Protein AF-A0A8H6E7D3-F1 (afdb_monomer_lite)

pLDDT: mean 87.59, std 17.35, range [34.84, 98.31]

Radius of gyration: 22.46 Å; chains: 1; bounding box: 90×53×37 Å

Secondary structure (DSSP, 8-state):
---------S--S-------------HHHHHHHHHHHHS-HHHHHHHHHHHTGGGT---BTTHIIIIIIIIIIHHHHHHHHHHHT-GGGHHHHHHHHHHHHHHHHHHSSGGGTTTSBGGG-HHHHHHHHHHHHHHHHHHHHH-TTTSGGGGSHHHHHHHHHHHH-HHIIIIIHHHHHHHHHHHHHHHH-

Foldseek 3Di:
DDDDDDDDPDDDDPPDPPVPPPDDFDPLLVLLLVLLLPFCLVLLLVLLLVQAVVLVFFDFLQVCVVPCVPVAVLVLLCVLCVVLVNNVLSQLVSVLVVLLSVCLVVPQVSVVRGGGRCSVVSVSSSSSSNVSSVCSSVSLSVVCPSNVVCSDNSNSNSSSVSSPPPCVSVPVSSVSSNVVNVVSVVVVD

Sequence (189 aa):
MQLVSTAAVLGLVMATLSSAFSYKASAECLSAKSTIEQFDTEQVTKLAMEKVCSQGCKPKWSDFRSGHREKYAIPIVNAESEKMGTPDLTPHYISLMDATYDMAEQKCGAKELGDKDLCQNTEEVKKIANCVRGNVWSLAVSKSSDILPIMLAAPCKKHEDYLKNPGLLEQTLPAYMEDYAKAAQLVQA

Organism: Petromyces alliaceus (NCBI:txid209559)

Structure (mmCIF, N/CA/C/O backbone):
data_AF-A0A8H6E7D3-F1
#
_entry.id   AF-A0A8H6E7D3-F1
#
loop_
_atom_site.group_PDB
_atom_site.id
_atom_site.type_symbol
_atom_site.label_atom_id
_atom_site.label_alt_id
_atom_site.label_comp_id
_atom_site.label_asym_id
_atom_site.label_entity_id
_atom_site.label_seq_id
_atom_site.pdbx_PDB_ins_code
_atom_site.Cartn_x
_atom_site.Cartn_y
_atom_site.Cartn_z
_atom_site.occupancy
_atom_site.B_iso_or_equiv
_atom_site.auth_seq_id
_atom_site.auth_comp_id
_atom_site.auth_asym_id
_atom_site.auth_atom_id
_atom_site.pdbx_PDB_model_num
ATOM 1 N N . MET A 1 1 ? 61.329 -40.457 21.057 1.00 34.84 1 MET A N 1
ATOM 2 C CA . MET A 1 1 ? 61.454 -39.952 19.670 1.00 34.84 1 MET A CA 1
ATOM 3 C C . MET A 1 1 ? 60.202 -40.415 18.934 1.00 34.84 1 MET A C 1
ATOM 5 O O . MET A 1 1 ? 59.993 -41.613 18.877 1.00 34.84 1 MET A O 1
ATOM 9 N N . GLN A 1 2 ? 59.188 -39.549 18.790 1.00 36.00 2 GLN A N 1
ATOM 10 C CA . GLN A 1 2 ? 58.939 -38.712 17.592 1.00 36.00 2 GLN A CA 1
ATOM 11 C C . GLN A 1 2 ? 58.607 -39.598 16.368 1.00 36.00 2 GLN A C 1
ATOM 13 O O . GLN A 1 2 ? 59.419 -40.440 16.030 1.00 36.00 2 GLN A O 1
ATOM 18 N N . LEU A 1 3 ? 57.468 -39.518 15.672 1.00 36.03 3 LEU A N 1
ATOM 19 C CA . LEU A 1 3 ? 56.497 -38.441 15.477 1.00 36.03 3 LEU A CA 1
ATOM 20 C C . LEU A 1 3 ? 55.080 -39.000 15.240 1.00 36.03 3 LEU A C 1
ATOM 22 O O . LEU A 1 3 ? 54.890 -39.957 14.496 1.00 36.03 3 LEU A O 1
ATOM 26 N N . VAL A 1 4 ? 54.085 -38.313 15.799 1.00 41.22 4 VAL A N 1
ATOM 27 C CA . VAL A 1 4 ? 52.724 -38.248 15.252 1.00 41.22 4 VAL A CA 1
ATOM 28 C C . VAL A 1 4 ? 52.793 -37.379 13.994 1.00 41.22 4 VAL A C 1
ATOM 30 O O . VAL A 1 4 ? 53.243 -36.242 14.119 1.00 41.22 4 VAL A O 1
ATOM 33 N N . SER A 1 5 ? 52.386 -37.877 12.817 1.00 43.72 5 SER A N 1
ATOM 34 C CA . SER A 1 5 ? 51.799 -37.093 11.701 1.00 43.72 5 SER A CA 1
ATOM 35 C C . SER A 1 5 ? 51.753 -37.883 10.388 1.00 43.72 5 SER A C 1
ATOM 37 O O . SER A 1 5 ? 52.771 -38.047 9.729 1.00 43.72 5 SER A O 1
ATOM 39 N N . THR A 1 6 ? 50.552 -38.275 9.967 1.00 45.38 6 THR A N 1
ATOM 40 C CA . THR A 1 6 ? 50.094 -38.244 8.563 1.00 45.38 6 THR A CA 1
ATOM 41 C C . THR A 1 6 ? 48.578 -37.997 8.624 1.00 45.38 6 THR A C 1
ATOM 43 O O . THR A 1 6 ? 47.800 -38.870 8.980 1.00 45.38 6 THR A O 1
ATOM 46 N N . ALA A 1 7 ? 48.173 -36.722 8.631 1.00 41.25 7 ALA A N 1
ATOM 47 C CA . ALA A 1 7 ? 47.474 -36.112 7.493 1.00 41.25 7 ALA A CA 1
ATOM 48 C C . ALA A 1 7 ? 46.158 -36.865 7.173 1.00 41.25 7 ALA A C 1
ATOM 50 O O . ALA A 1 7 ? 46.148 -37.773 6.358 1.00 41.25 7 ALA A O 1
ATOM 51 N N . ALA A 1 8 ? 45.022 -36.633 7.840 1.00 46.59 8 ALA A N 1
ATOM 52 C CA . ALA A 1 8 ? 44.287 -35.366 7.938 1.00 46.59 8 ALA A CA 1
ATOM 53 C C . ALA A 1 8 ? 44.184 -34.613 6.595 1.00 46.59 8 ALA A C 1
ATOM 55 O O . ALA A 1 8 ? 44.504 -33.433 6.524 1.00 46.59 8 ALA A O 1
ATOM 56 N N . VAL A 1 9 ? 43.750 -35.290 5.525 1.00 45.91 9 VAL A N 1
ATOM 57 C CA . VAL A 1 9 ? 43.320 -34.643 4.271 1.00 45.91 9 VAL A CA 1
ATOM 58 C C . VAL A 1 9 ? 42.099 -35.380 3.718 1.00 45.91 9 VAL A C 1
ATOM 60 O O . VAL A 1 9 ? 42.244 -36.309 2.938 1.00 45.91 9 VAL A O 1
ATOM 63 N N . LEU A 1 10 ? 40.903 -35.004 4.178 1.00 38.94 10 LEU A N 1
ATOM 64 C CA . LEU A 1 10 ? 39.611 -35.158 3.471 1.00 38.94 10 LEU A CA 1
ATOM 65 C C . LEU A 1 10 ? 38.481 -34.439 4.238 1.00 38.94 10 LEU A C 1
ATOM 67 O O . LEU A 1 10 ? 37.334 -34.869 4.272 1.00 38.94 10 LEU A O 1
ATOM 71 N N . GLY A 1 11 ? 38.823 -33.322 4.884 1.00 43.53 11 GLY A N 1
ATOM 72 C CA . GLY A 1 11 ? 37.866 -32.355 5.409 1.00 43.53 11 GLY A CA 1
ATOM 73 C C . GLY A 1 11 ? 37.995 -31.052 4.624 1.00 43.53 11 GLY A C 1
ATOM 74 O O . GLY A 1 11 ? 39.109 -30.664 4.290 1.00 43.53 11 GLY A O 1
ATOM 75 N N . LEU A 1 12 ? 36.862 -30.382 4.398 1.00 45.41 12 LEU A N 1
ATOM 76 C CA . LEU A 1 12 ? 36.692 -29.057 3.779 1.00 45.41 12 LEU A CA 1
ATOM 77 C C . LEU A 1 12 ? 36.701 -28.972 2.242 1.00 45.41 12 LEU A C 1
ATOM 79 O O . LEU A 1 12 ? 37.629 -28.412 1.679 1.00 45.41 12 LEU A O 1
ATOM 83 N N . VAL A 1 13 ? 35.588 -29.336 1.586 1.00 46.88 13 VAL A N 1
ATOM 84 C CA . VAL A 1 13 ? 35.021 -28.506 0.493 1.00 46.88 13 VAL A CA 1
ATOM 85 C C . VAL A 1 13 ? 33.487 -28.649 0.426 1.00 46.88 13 VAL A C 1
ATOM 87 O O . VAL A 1 13 ? 32.927 -29.084 -0.567 1.00 46.88 13 VAL A O 1
ATOM 90 N N . MET A 1 14 ? 32.777 -28.297 1.496 1.00 46.00 14 MET A N 1
ATOM 91 C CA . MET A 1 14 ? 31.386 -27.820 1.396 1.00 46.00 14 MET A CA 1
ATOM 92 C C . MET A 1 14 ? 31.202 -26.681 2.402 1.00 46.00 14 MET A C 1
ATOM 94 O O . MET A 1 14 ? 30.317 -26.695 3.250 1.00 46.00 14 MET A O 1
ATOM 98 N N . ALA A 1 15 ? 32.107 -25.697 2.343 1.00 46.81 15 ALA A N 1
ATOM 99 C CA . ALA A 1 15 ? 31.800 -24.381 2.874 1.00 46.81 15 ALA A CA 1
ATOM 100 C C . ALA A 1 15 ? 30.685 -23.831 1.985 1.00 46.81 15 ALA A C 1
ATOM 102 O O . ALA A 1 15 ? 30.875 -23.584 0.795 1.00 46.81 15 ALA A O 1
ATOM 103 N N . THR A 1 16 ? 29.500 -23.770 2.572 1.00 47.91 16 THR A N 1
ATOM 104 C CA . THR A 1 16 ? 28.294 -23.176 2.023 1.00 47.91 16 THR A CA 1
ATOM 105 C C . THR A 1 16 ? 28.638 -21.890 1.282 1.00 47.91 16 THR A C 1
ATOM 107 O O . THR A 1 16 ? 29.212 -20.964 1.856 1.00 47.91 16 THR A O 1
ATOM 110 N N . LEU A 1 17 ? 28.259 -21.833 0.005 1.00 44.75 17 LEU A N 1
ATOM 111 C CA . LEU A 1 17 ? 28.111 -20.603 -0.765 1.00 44.75 17 LEU A CA 1
ATOM 112 C C . LEU A 1 17 ? 26.994 -19.763 -0.125 1.00 44.75 17 LEU A C 1
ATOM 114 O O . LEU A 1 17 ? 25.942 -19.541 -0.715 1.00 44.75 17 LEU A O 1
ATOM 118 N N . SER A 1 18 ? 27.218 -19.278 1.094 1.00 46.78 18 SER A N 1
ATOM 119 C CA . SER A 1 18 ? 26.496 -18.152 1.663 1.00 46.78 18 SER A CA 1
ATOM 120 C C . SER A 1 18 ? 27.013 -16.916 0.941 1.00 46.78 18 SER A C 1
ATOM 122 O O . SER A 1 18 ? 27.740 -16.099 1.505 1.00 46.78 18 SER A O 1
ATOM 124 N N . SER A 1 19 ? 26.712 -16.811 -0.354 1.00 46.38 19 SER A N 1
ATOM 125 C CA . SER A 1 19 ? 26.807 -15.532 -1.033 1.00 46.38 19 SER A CA 1
ATOM 126 C C . SER A 1 19 ? 25.802 -14.641 -0.320 1.00 46.38 19 SER A C 1
ATOM 128 O O . SER A 1 19 ? 24.592 -14.751 -0.503 1.00 46.38 19 SER A O 1
ATOM 130 N N . ALA A 1 20 ? 26.307 -13.815 0.594 1.00 48.91 20 ALA A N 1
ATOM 131 C CA . ALA A 1 20 ? 25.581 -12.667 1.083 1.00 48.91 20 ALA A CA 1
ATOM 132 C C . ALA A 1 20 ? 25.332 -11.794 -0.150 1.00 48.91 20 ALA A C 1
ATOM 134 O O . ALA A 1 20 ? 26.181 -10.995 -0.545 1.00 48.91 20 ALA A O 1
ATOM 135 N N . PHE A 1 21 ? 24.213 -12.037 -0.833 1.00 53.16 21 PHE A N 1
ATOM 136 C CA . PHE A 1 21 ? 23.719 -11.176 -1.889 1.00 53.16 21 PHE A CA 1
ATOM 137 C C . PHE A 1 21 ? 23.358 -9.848 -1.229 1.00 53.16 21 PHE A C 1
ATOM 139 O O . PHE A 1 21 ? 22.234 -9.625 -0.789 1.00 53.16 21 PHE A O 1
ATOM 146 N N . SER A 1 22 ? 24.346 -8.965 -1.117 1.00 60.44 22 SER A N 1
ATOM 147 C CA . SER A 1 22 ? 24.120 -7.567 -0.791 1.00 60.44 22 SER A CA 1
ATOM 148 C C . SER A 1 22 ? 23.435 -6.943 -2.001 1.00 60.44 22 SER A C 1
ATOM 150 O O . SER A 1 22 ? 24.094 -6.582 -2.977 1.00 60.44 22 SER A O 1
ATOM 152 N N . TYR A 1 23 ? 22.103 -6.877 -1.973 1.00 67.62 23 TYR A N 1
ATOM 153 C CA . TYR A 1 23 ? 21.334 -6.186 -3.002 1.00 67.62 23 TYR A CA 1
ATOM 154 C C . TYR A 1 23 ? 21.805 -4.731 -3.081 1.00 67.62 23 TYR A C 1
ATOM 156 O O . TYR A 1 23 ? 21.695 -3.968 -2.119 1.00 67.62 23 TYR A O 1
ATOM 164 N N . LYS A 1 24 ? 22.345 -4.346 -4.238 1.00 79.75 24 LYS A N 1
ATOM 165 C CA . LYS A 1 24 ? 22.670 -2.958 -4.548 1.00 79.75 24 LYS A CA 1
ATOM 166 C C . LYS A 1 24 ? 21.546 -2.403 -5.410 1.00 79.75 24 LYS A C 1
ATOM 168 O O . LYS A 1 24 ? 21.433 -2.772 -6.575 1.00 79.75 24 LYS A O 1
ATOM 173 N N . ALA A 1 25 ? 20.730 -1.528 -4.827 1.00 83.06 25 ALA A N 1
ATOM 174 C CA . ALA A 1 25 ? 19.637 -0.887 -5.546 1.00 83.06 25 ALA A CA 1
ATOM 175 C C . ALA A 1 25 ? 20.155 -0.119 -6.769 1.00 83.06 25 ALA A C 1
ATOM 177 O O . ALA A 1 25 ? 21.160 0.595 -6.681 1.00 83.06 25 ALA A O 1
ATOM 178 N N . SER A 1 26 ? 19.461 -0.262 -7.899 1.00 90.38 26 SER A N 1
ATOM 179 C CA . SER A 1 26 ? 19.716 0.562 -9.079 1.00 90.38 26 SER A CA 1
ATOM 180 C C . SER A 1 26 ? 19.305 2.020 -8.826 1.00 90.38 26 SER A C 1
ATOM 182 O O . SER A 1 26 ? 18.597 2.320 -7.859 1.00 90.38 26 SER A O 1
ATOM 184 N N . ALA A 1 27 ? 19.727 2.940 -9.694 1.00 94.25 27 ALA A N 1
ATOM 185 C CA . ALA A 1 27 ? 19.347 4.348 -9.579 1.00 94.25 27 ALA A CA 1
ATOM 186 C C . ALA A 1 27 ? 17.822 4.540 -9.680 1.00 94.25 27 ALA A C 1
ATOM 188 O O . ALA A 1 27 ? 17.247 5.305 -8.911 1.00 94.25 27 ALA A O 1
ATOM 189 N N . GLU A 1 28 ? 17.162 3.789 -10.562 1.00 96.19 28 GLU A N 1
ATOM 190 C CA . GLU A 1 28 ? 15.705 3.772 -10.726 1.00 96.19 28 GLU A CA 1
ATOM 191 C C . GLU A 1 28 ? 15.016 3.322 -9.437 1.00 96.19 28 GLU A C 1
ATOM 193 O O . GLU A 1 28 ? 14.059 3.938 -8.985 1.00 96.19 28 GLU A O 1
ATOM 198 N N . CYS A 1 29 ? 15.544 2.285 -8.790 1.00 94.81 29 CYS A N 1
ATOM 199 C CA . CYS A 1 29 ? 15.041 1.805 -7.511 1.00 94.81 29 CYS A CA 1
ATOM 200 C C . CYS A 1 29 ? 15.235 2.822 -6.377 1.00 94.81 29 CYS A C 1
ATOM 202 O O . CYS A 1 29 ? 14.346 2.996 -5.548 1.00 94.81 29 CYS A O 1
ATOM 204 N N . LEU A 1 30 ? 16.350 3.554 -6.355 1.00 94.94 30 LEU A N 1
ATOM 205 C CA . LEU A 1 30 ? 16.542 4.651 -5.401 1.00 94.94 30 LEU A CA 1
ATOM 206 C C . LEU A 1 30 ? 15.584 5.827 -5.663 1.00 94.94 30 LEU A C 1
ATOM 208 O O . LEU A 1 30 ? 15.094 6.437 -4.712 1.00 94.94 30 LEU A O 1
ATOM 212 N N . SER A 1 31 ? 15.274 6.120 -6.928 1.00 97.00 31 SER A N 1
ATOM 213 C CA . SER A 1 31 ? 14.286 7.143 -7.295 1.00 97.00 31 SER A CA 1
ATOM 214 C C . SER A 1 31 ? 12.860 6.726 -6.914 1.00 97.00 31 SER A C 1
ATOM 216 O O . SER A 1 31 ? 12.114 7.502 -6.308 1.00 97.00 31 SER A O 1
ATOM 218 N N . ALA A 1 32 ? 12.505 5.462 -7.165 1.00 96.31 32 ALA A N 1
ATOM 219 C CA . ALA A 1 32 ? 11.248 4.864 -6.726 1.00 96.31 32 ALA A CA 1
ATOM 220 C C . ALA A 1 32 ? 11.111 4.909 -5.198 1.00 96.31 32 ALA A C 1
ATOM 222 O O . ALA A 1 32 ? 10.085 5.359 -4.695 1.00 96.31 32 ALA A O 1
ATOM 223 N N . LYS A 1 33 ? 12.166 4.550 -4.451 1.00 95.50 33 LYS A N 1
ATOM 22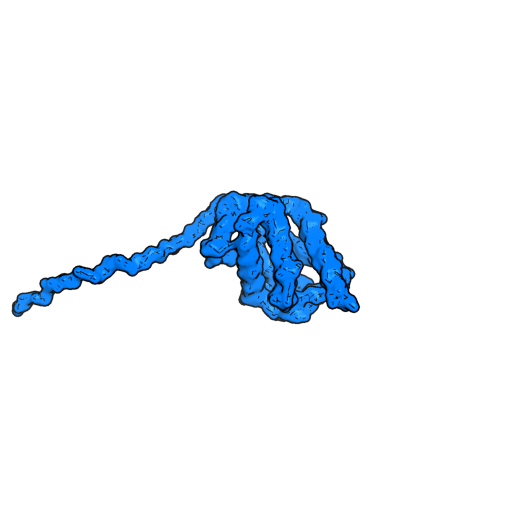4 C CA . LYS A 1 33 ? 12.222 4.701 -2.988 1.00 95.50 33 LYS A CA 1
ATOM 225 C C . LYS A 1 33 ? 11.905 6.130 -2.557 1.00 95.50 33 LYS A C 1
ATOM 227 O O . LYS A 1 33 ? 11.040 6.323 -1.710 1.00 95.50 33 LYS A O 1
ATOM 232 N N . SER A 1 34 ? 12.589 7.121 -3.134 1.00 97.31 34 SER A N 1
ATOM 233 C CA . SER A 1 34 ? 12.356 8.530 -2.794 1.00 97.31 34 SER A CA 1
ATOM 234 C C . SER A 1 34 ? 10.910 8.940 -3.071 1.00 97.31 34 SER A C 1
ATOM 236 O O . SER A 1 34 ? 10.322 9.679 -2.288 1.00 97.31 34 SER A O 1
ATOM 238 N N . THR A 1 35 ? 10.335 8.448 -4.168 1.00 97.44 35 THR A N 1
ATOM 239 C CA . THR A 1 35 ? 8.941 8.715 -4.542 1.00 97.44 35 THR A CA 1
ATOM 240 C C . THR A 1 35 ? 7.969 8.084 -3.544 1.00 97.44 35 THR A C 1
ATOM 242 O O . THR A 1 35 ? 7.041 8.751 -3.103 1.00 97.44 35 THR A O 1
ATOM 245 N N . ILE A 1 36 ? 8.213 6.840 -3.117 1.00 95.69 36 ILE A N 1
ATOM 246 C CA . ILE A 1 36 ? 7.437 6.162 -2.068 1.00 95.69 36 ILE A CA 1
ATOM 247 C C . ILE A 1 36 ? 7.517 6.938 -0.748 1.00 95.69 36 ILE A C 1
ATOM 249 O O . ILE A 1 36 ? 6.495 7.195 -0.120 1.00 95.69 36 ILE A O 1
ATOM 253 N N . GLU A 1 37 ? 8.715 7.353 -0.329 1.00 95.31 37 GLU A N 1
ATOM 254 C CA . GLU A 1 37 ? 8.923 8.089 0.928 1.00 95.31 37 GL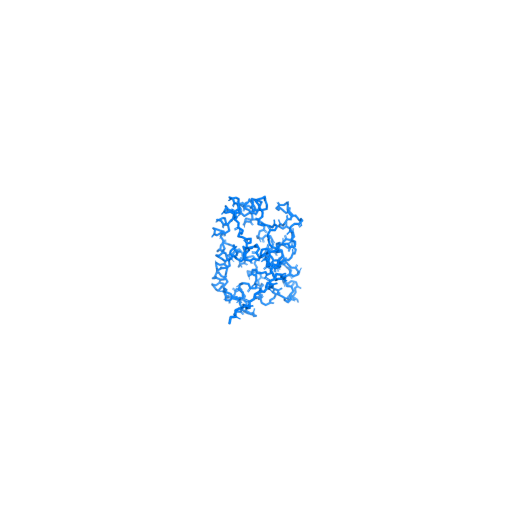U A CA 1
ATOM 255 C C . GLU A 1 37 ? 8.245 9.468 0.935 1.00 95.31 37 GLU A C 1
ATOM 257 O O . GLU A 1 37 ? 7.867 9.962 1.998 1.00 95.31 37 GLU A O 1
ATOM 262 N N . GLN A 1 38 ? 8.062 10.067 -0.244 1.00 96.12 38 GLN A N 1
ATOM 263 C CA . GLN A 1 38 ? 7.376 11.346 -0.440 1.00 96.12 38 GLN A CA 1
ATOM 264 C C . GLN A 1 38 ? 5.883 11.198 -0.753 1.00 96.12 38 GLN A C 1
ATOM 266 O O . GLN A 1 38 ? 5.181 12.205 -0.801 1.00 96.12 38 GLN A O 1
ATOM 271 N N . PHE A 1 39 ? 5.389 9.974 -0.958 1.00 96.19 39 PHE A N 1
ATOM 272 C CA . PHE A 1 39 ? 3.997 9.740 -1.317 1.00 96.19 39 PHE A CA 1
ATOM 273 C C . PHE A 1 39 ? 3.055 10.282 -0.233 1.00 96.19 39 PHE A C 1
ATOM 275 O O . PHE A 1 39 ? 3.306 10.130 0.971 1.00 96.19 39 PHE A O 1
ATOM 282 N N . ASP A 1 40 ? 1.982 10.940 -0.669 1.00 95.38 40 ASP A N 1
ATOM 283 C CA . ASP A 1 40 ? 1.077 11.690 0.199 1.00 95.38 40 ASP A CA 1
ATOM 284 C C . ASP A 1 40 ? 0.043 10.768 0.864 1.00 95.38 40 ASP A C 1
ATOM 286 O O . ASP A 1 40 ? -1.122 10.662 0.475 1.00 95.38 40 ASP A O 1
ATOM 290 N N . THR A 1 41 ? 0.497 10.063 1.896 1.00 95.31 41 THR A N 1
ATOM 291 C CA . THR A 1 41 ? -0.337 9.185 2.723 1.00 95.31 41 THR A CA 1
ATOM 292 C C . THR A 1 41 ? -1.436 9.931 3.471 1.00 95.31 41 THR A C 1
ATOM 294 O O . THR A 1 41 ? -2.461 9.326 3.801 1.00 95.31 41 THR A O 1
ATOM 297 N N . GLU A 1 42 ? -1.266 11.228 3.730 1.00 94.94 42 GLU A N 1
ATOM 298 C CA . GLU A 1 42 ? -2.296 12.052 4.356 1.00 94.94 42 GLU A CA 1
ATOM 299 C C . GLU A 1 42 ? -3.458 12.277 3.389 1.00 94.94 42 GLU A C 1
ATOM 301 O O . GLU A 1 42 ? -4.608 12.010 3.750 1.00 94.94 42 GLU A O 1
ATOM 306 N N . GLN A 1 43 ? -3.162 12.653 2.143 1.00 95.56 43 GLN A N 1
ATOM 307 C CA . GLN A 1 43 ? -4.168 12.791 1.094 1.00 95.56 43 GLN A CA 1
ATOM 308 C C . GLN A 1 43 ? -4.875 11.462 0.805 1.00 95.56 43 GLN A C 1
ATOM 310 O O . GLN A 1 43 ? -6.100 11.442 0.694 1.00 95.56 43 GLN A O 1
ATOM 315 N N . VAL A 1 44 ? -4.154 10.336 0.746 1.00 95.50 44 VAL A N 1
ATOM 316 C CA . VAL A 1 44 ? -4.784 9.010 0.578 1.00 95.50 44 VAL A CA 1
ATOM 317 C C . VAL A 1 44 ? -5.723 8.687 1.739 1.00 95.50 44 VAL A C 1
ATOM 319 O O . VAL A 1 44 ? -6.844 8.229 1.519 1.00 95.50 44 VAL A O 1
ATOM 322 N N . THR A 1 45 ? -5.300 8.957 2.977 1.00 95.25 45 THR A N 1
ATOM 323 C CA . THR A 1 45 ? -6.147 8.723 4.155 1.00 95.25 45 THR A CA 1
ATOM 324 C C . THR A 1 45 ? -7.383 9.617 4.124 1.00 95.25 45 THR A C 1
ATOM 326 O O . THR A 1 45 ? -8.487 9.144 4.381 1.00 95.25 45 THR A O 1
ATOM 329 N N . LYS A 1 46 ? -7.225 10.894 3.756 1.00 95.81 46 LYS A N 1
ATOM 330 C CA . LYS A 1 46 ? -8.336 11.835 3.587 1.00 95.81 46 LYS A CA 1
ATOM 331 C C . LYS A 1 46 ? -9.334 11.339 2.540 1.00 95.81 46 LYS A C 1
ATOM 333 O O . LYS A 1 46 ? -10.524 11.283 2.837 1.00 95.81 46 LYS A O 1
ATOM 338 N N . LEU A 1 47 ? -8.859 10.913 1.369 1.00 96.25 47 LEU A N 1
ATOM 339 C CA . LEU A 1 47 ? -9.707 10.334 0.325 1.00 96.25 47 LEU A CA 1
ATOM 340 C C . LEU A 1 47 ? -10.461 9.102 0.832 1.00 96.25 47 LEU A C 1
ATOM 342 O O . LEU A 1 47 ? -11.659 8.986 0.589 1.00 96.25 47 LEU A O 1
ATOM 346 N N . ALA A 1 48 ? -9.807 8.220 1.593 1.00 94.00 48 ALA A N 1
ATOM 347 C CA . ALA A 1 48 ? -10.475 7.063 2.183 1.00 94.00 48 ALA A CA 1
ATOM 348 C C . ALA A 1 48 ? -11.599 7.488 3.144 1.00 94.00 48 ALA A C 1
ATOM 350 O O . ALA A 1 48 ? -12.704 6.951 3.072 1.00 94.00 48 ALA A O 1
ATOM 351 N N . MET A 1 49 ? -11.373 8.497 3.993 1.00 93.94 49 MET A N 1
ATOM 352 C CA . MET A 1 49 ? -12.430 9.025 4.866 1.00 93.94 49 MET A CA 1
ATOM 353 C C . MET A 1 49 ? -13.589 9.629 4.053 1.00 93.94 49 MET A C 1
ATOM 355 O O . MET A 1 49 ? -14.761 9.389 4.343 1.00 93.94 49 MET A O 1
ATOM 359 N N . GLU A 1 50 ? -13.282 10.376 2.996 1.00 95.88 50 GLU A N 1
ATOM 360 C CA . GLU A 1 50 ? -14.287 11.039 2.162 1.00 95.88 50 GLU A CA 1
ATOM 361 C C . GLU A 1 50 ? -15.085 10.073 1.284 1.00 95.88 50 GLU A C 1
ATOM 363 O O . GLU A 1 50 ? -16.275 10.294 1.076 1.00 95.88 50 GLU A O 1
ATOM 368 N N . LYS A 1 51 ? -14.466 9.016 0.757 1.00 95.88 51 LYS A N 1
ATOM 369 C CA . LYS A 1 51 ? -15.086 8.113 -0.225 1.00 95.88 51 LYS A CA 1
ATOM 370 C C . LYS A 1 51 ? -15.631 6.827 0.379 1.00 95.88 51 LYS A C 1
ATOM 372 O O . LYS A 1 51 ? -16.573 6.265 -0.166 1.00 95.88 51 LYS A O 1
ATOM 377 N N . VAL A 1 52 ? -15.084 6.392 1.512 1.00 95.25 52 VAL A N 1
ATOM 378 C CA . VAL A 1 52 ? -15.525 5.182 2.216 1.00 95.25 52 VAL A CA 1
ATOM 379 C C . VAL A 1 52 ? -16.338 5.541 3.453 1.00 95.25 52 VAL A C 1
ATOM 381 O O . VAL A 1 52 ? -17.496 5.145 3.572 1.00 95.25 52 VAL A O 1
ATOM 384 N N . CYS A 1 53 ? -15.771 6.324 4.370 1.00 94.88 53 CYS A N 1
ATOM 385 C CA . CYS A 1 53 ? -16.406 6.570 5.667 1.00 94.88 53 CYS A CA 1
ATOM 386 C C . CYS A 1 53 ? -17.655 7.452 5.572 1.00 94.88 53 CYS A C 1
ATOM 388 O O . CYS A 1 53 ? -18.649 7.185 6.247 1.00 94.88 53 CYS A O 1
ATOM 390 N N . SER A 1 54 ? -17.656 8.460 4.692 1.00 94.00 54 SER A N 1
ATOM 391 C CA . SER A 1 54 ? -18.843 9.306 4.457 1.00 94.00 54 SER A CA 1
ATOM 392 C C . SER A 1 54 ? -20.057 8.516 3.952 1.00 94.00 54 SER A C 1
ATOM 394 O O . SER A 1 54 ? -21.195 8.944 4.123 1.00 94.00 54 SER A O 1
ATOM 396 N N . GLN A 1 55 ? -19.811 7.344 3.360 1.00 93.94 55 GLN A N 1
ATOM 397 C CA . GLN A 1 55 ? -20.821 6.431 2.838 1.00 93.94 55 GLN A CA 1
ATOM 398 C C . GLN A 1 55 ? -21.380 5.498 3.930 1.00 93.94 55 GLN A C 1
ATOM 400 O O . GLN A 1 55 ? -22.106 4.555 3.629 1.00 93.94 55 GLN A O 1
ATOM 405 N N . GLY A 1 56 ? -21.039 5.724 5.203 1.00 91.69 56 GLY A N 1
ATOM 406 C CA . GLY A 1 56 ? -21.512 4.925 6.337 1.00 91.69 56 GLY A CA 1
ATOM 407 C C . GLY A 1 56 ? -20.793 3.586 6.511 1.00 91.69 56 GLY A C 1
ATOM 408 O O . GLY A 1 56 ? -21.145 2.825 7.413 1.00 91.69 56 GLY A O 1
ATOM 409 N N . CYS A 1 57 ? -19.780 3.302 5.686 1.00 93.12 57 CYS A N 1
ATOM 410 C CA . CYS A 1 57 ? -18.950 2.114 5.838 1.00 93.12 57 CYS A CA 1
ATOM 411 C C . CYS A 1 57 ? -18.163 2.180 7.152 1.00 93.12 57 CYS A C 1
ATOM 413 O O . CYS A 1 57 ? -17.743 3.252 7.584 1.00 93.12 57 CYS A O 1
ATOM 415 N N . LYS A 1 58 ? -17.921 1.011 7.749 1.00 94.00 58 LYS A N 1
ATOM 416 C CA . LYS A 1 58 ? -17.165 0.849 9.001 1.00 94.00 58 LYS A CA 1
ATOM 417 C C . LYS A 1 58 ? -16.082 -0.217 8.835 1.00 94.00 58 LYS A C 1
ATOM 419 O O . LYS A 1 58 ? -16.182 -1.270 9.469 1.00 94.00 58 LYS A O 1
ATOM 424 N N . PRO A 1 59 ? -15.125 -0.016 7.909 1.00 93.19 59 PRO A N 1
ATOM 425 C CA . PRO A 1 59 ? -14.048 -0.967 7.693 1.00 93.19 59 PRO A CA 1
ATOM 426 C C . PRO A 1 59 ? -13.299 -1.200 9.000 1.00 93.19 59 PRO A C 1
ATOM 428 O O . PRO A 1 59 ? -13.062 -0.259 9.762 1.00 93.19 59 PRO A O 1
ATOM 431 N N . LYS A 1 60 ? -12.907 -2.447 9.234 1.00 95.00 60 LYS A N 1
ATOM 432 C CA . LYS A 1 60 ? -12.051 -2.847 10.348 1.00 95.00 60 LYS A CA 1
ATOM 433 C C . LYS A 1 60 ? -10.721 -3.338 9.812 1.00 95.00 60 LYS A C 1
ATOM 435 O O . LYS A 1 60 ? -10.632 -3.832 8.688 1.00 95.00 60 LYS A O 1
ATOM 440 N N . TRP A 1 61 ? -9.680 -3.239 10.631 1.00 94.75 61 TRP A N 1
ATOM 441 C CA . TRP A 1 61 ? -8.374 -3.782 10.263 1.00 94.75 61 TRP A CA 1
ATOM 442 C C . TRP A 1 61 ? -8.443 -5.307 10.083 1.00 94.75 61 TRP A C 1
ATOM 444 O O . TRP A 1 61 ? -7.952 -5.845 9.090 1.00 94.75 61 TRP A O 1
ATOM 454 N N . SER A 1 62 ? -9.144 -5.989 10.994 1.00 94.50 62 SER A N 1
ATOM 455 C CA . SER A 1 62 ? -9.377 -7.440 10.970 1.00 94.50 62 SER A CA 1
ATOM 456 C C . SER A 1 62 ? -10.092 -7.943 9.709 1.00 94.50 62 SER A C 1
ATOM 458 O O . SER A 1 62 ? -9.915 -9.107 9.336 1.00 94.50 62 SER A O 1
ATOM 460 N N . ASP A 1 63 ? -10.843 -7.081 9.012 1.00 93.44 63 ASP A N 1
ATOM 461 C CA . ASP A 1 63 ? -11.566 -7.469 7.801 1.00 93.44 63 ASP A CA 1
ATOM 462 C C . ASP A 1 63 ? -10.627 -7.856 6.646 1.00 93.44 63 ASP A C 1
ATOM 464 O O . ASP A 1 63 ? -11.016 -8.598 5.739 1.00 93.44 63 ASP A O 1
ATOM 468 N N . PHE A 1 64 ? -9.375 -7.373 6.664 1.00 93.62 64 PHE A N 1
ATOM 469 C CA . PHE A 1 64 ? -8.389 -7.681 5.628 1.00 93.62 64 PHE A CA 1
ATOM 470 C C . PHE A 1 64 ? -8.223 -9.189 5.448 1.00 93.62 64 PHE A C 1
ATOM 472 O O . PHE A 1 64 ? -8.493 -9.717 4.368 1.00 93.62 64 PHE A O 1
ATOM 479 N N . ARG A 1 65 ? -7.839 -9.900 6.513 1.00 91.38 65 ARG A N 1
ATOM 480 C CA . ARG A 1 65 ? -7.604 -11.350 6.458 1.00 91.38 65 ARG A CA 1
ATOM 481 C C . ARG A 1 65 ? -8.895 -12.171 6.444 1.00 91.38 65 ARG A C 1
ATOM 483 O O . ARG A 1 65 ? -8.859 -13.304 5.979 1.00 91.38 65 ARG A O 1
ATOM 490 N N . SER A 1 66 ? -10.017 -11.633 6.926 1.00 89.50 66 SER A N 1
ATOM 491 C CA . SER A 1 66 ? -11.292 -12.365 6.949 1.00 89.50 66 SER A CA 1
ATOM 492 C C . SER A 1 66 ? -12.041 -12.348 5.609 1.00 89.50 66 SER A C 1
ATOM 494 O O . SER A 1 66 ? -12.954 -13.150 5.418 1.00 89.50 66 SER A O 1
ATOM 496 N N . GLY A 1 67 ? -11.642 -11.492 4.659 1.00 88.69 67 GLY A N 1
ATOM 497 C CA . GLY A 1 67 ? -12.148 -11.560 3.286 1.00 88.69 67 GLY A CA 1
ATOM 498 C C . GLY A 1 67 ? -11.850 -10.359 2.388 1.00 88.69 67 GLY A C 1
ATOM 499 O O . GLY A 1 67 ? -11.923 -10.495 1.165 1.00 88.69 67 GLY A O 1
ATOM 500 N N . HIS A 1 68 ? -11.493 -9.190 2.934 1.00 93.06 68 HIS A N 1
ATOM 501 C CA . HIS A 1 68 ? -11.231 -8.003 2.107 1.00 93.06 68 HIS A CA 1
ATOM 502 C C . HIS A 1 68 ? -9.975 -8.136 1.243 1.00 93.06 68 HIS A C 1
ATOM 504 O O . HIS A 1 68 ? -9.939 -7.572 0.147 1.00 93.06 68 HIS A O 1
ATOM 510 N N . ARG A 1 69 ? -8.971 -8.898 1.688 1.00 95.44 69 ARG A N 1
ATOM 511 C CA . ARG A 1 69 ? -7.782 -9.197 0.885 1.00 95.44 69 ARG A CA 1
ATOM 512 C C . ARG A 1 69 ? -8.172 -9.826 -0.458 1.00 95.44 69 ARG A C 1
ATOM 514 O O . ARG A 1 69 ? -7.708 -9.378 -1.501 1.00 95.44 69 ARG A O 1
ATOM 521 N N . GLU A 1 70 ? -9.102 -10.774 -0.439 1.00 96.12 70 GLU A N 1
ATOM 522 C CA . GLU A 1 70 ? -9.441 -11.589 -1.608 1.00 96.12 70 GLU A CA 1
ATOM 523 C C . GLU A 1 70 ? -10.477 -10.876 -2.468 1.00 96.12 70 GLU A C 1
ATOM 525 O O . GLU A 1 70 ? -10.389 -10.875 -3.694 1.00 96.12 70 GLU A O 1
ATOM 530 N N . LYS A 1 71 ? -11.450 -10.238 -1.812 1.00 93.19 71 LYS A N 1
ATOM 531 C CA . LYS A 1 71 ? -12.562 -9.561 -2.477 1.00 93.19 71 LYS A CA 1
ATOM 532 C C . LYS A 1 71 ? -12.169 -8.214 -3.085 1.00 93.19 71 LYS A C 1
ATOM 534 O O . LYS A 1 71 ? -12.756 -7.824 -4.089 1.00 93.19 71 LYS A O 1
ATOM 539 N N . TYR A 1 72 ? -11.218 -7.499 -2.480 1.00 93.00 72 TYR A N 1
ATOM 540 C CA . TYR A 1 72 ? -10.902 -6.117 -2.856 1.00 93.00 72 TYR A CA 1
ATOM 541 C C . TYR A 1 72 ? -9.413 -5.893 -3.119 1.00 93.00 72 TYR A C 1
ATOM 543 O O . TYR A 1 72 ? -9.060 -5.386 -4.180 1.00 93.00 72 TYR A O 1
ATOM 551 N N . ALA A 1 73 ? -8.529 -6.287 -2.198 1.00 95.31 73 ALA A N 1
ATOM 552 C CA . ALA A 1 73 ? -7.119 -5.906 -2.289 1.00 95.31 73 ALA A CA 1
ATOM 553 C C . ALA A 1 73 ? -6.387 -6.585 -3.462 1.00 95.31 73 ALA A C 1
ATOM 555 O O . ALA A 1 73 ? -5.722 -5.906 -4.239 1.00 95.31 73 ALA A O 1
ATOM 556 N N . ILE A 1 74 ? -6.556 -7.899 -3.649 1.00 97.75 74 ILE A N 1
ATOM 557 C CA . ILE A 1 74 ? -5.975 -8.631 -4.788 1.00 97.75 74 ILE A CA 1
ATOM 558 C C . ILE A 1 74 ? -6.490 -8.094 -6.133 1.00 97.75 74 ILE A C 1
ATOM 560 O O . ILE A 1 74 ? -5.657 -7.788 -6.986 1.00 97.75 74 ILE A O 1
ATOM 564 N N . PRO A 1 75 ? -7.811 -7.924 -6.357 1.00 97.44 75 PRO A N 1
ATOM 565 C CA . PRO A 1 75 ? -8.310 -7.310 -7.588 1.00 97.44 75 PRO A CA 1
ATOM 566 C C . PRO A 1 75 ? -7.712 -5.930 -7.881 1.00 97.44 75 PRO A C 1
ATOM 568 O O . PRO A 1 75 ? -7.389 -5.645 -9.033 1.00 97.44 75 PRO A O 1
ATOM 571 N N . ILE A 1 76 ? -7.514 -5.100 -6.851 1.00 97.25 76 ILE A N 1
ATOM 572 C CA . ILE A 1 76 ? -6.842 -3.803 -6.994 1.00 97.25 76 ILE A CA 1
ATOM 573 C C . ILE A 1 76 ? -5.394 -4.009 -7.445 1.00 97.25 76 ILE A C 1
ATOM 575 O O . ILE A 1 76 ? -5.011 -3.466 -8.477 1.00 97.25 76 ILE A O 1
ATOM 579 N N . VAL A 1 77 ? -4.611 -4.842 -6.750 1.00 98.06 77 VAL A N 1
ATOM 580 C CA . VAL A 1 77 ? -3.208 -5.115 -7.117 1.00 98.06 77 VAL A CA 1
ATOM 581 C C . VAL A 1 77 ? -3.088 -5.646 -8.551 1.00 98.06 77 VAL A C 1
ATOM 583 O O . VAL A 1 77 ? -2.177 -5.235 -9.273 1.00 98.06 77 VAL A O 1
ATOM 586 N N . ASN A 1 78 ? -4.016 -6.497 -8.999 1.00 98.06 78 ASN A N 1
ATOM 587 C CA . ASN A 1 78 ? -4.064 -6.973 -10.385 1.00 98.06 78 ASN A CA 1
ATOM 588 C C . ASN A 1 78 ? -4.248 -5.802 -11.364 1.00 98.06 78 ASN A C 1
ATOM 590 O O . ASN A 1 78 ? -3.449 -5.633 -12.285 1.00 98.06 78 ASN A O 1
ATOM 594 N N . ALA A 1 79 ? -5.259 -4.960 -11.136 1.00 97.75 79 ALA A N 1
ATOM 595 C CA . ALA A 1 79 ? -5.559 -3.821 -11.999 1.00 97.75 79 ALA A CA 1
ATOM 596 C C . ALA A 1 79 ? -4.421 -2.784 -12.023 1.00 97.75 79 ALA A C 1
ATOM 598 O O . ALA A 1 79 ? -4.117 -2.208 -13.068 1.00 97.75 79 ALA A O 1
ATOM 599 N N . GLU A 1 80 ? -3.763 -2.540 -10.888 1.00 97.19 80 GLU A N 1
ATOM 600 C CA . GLU A 1 80 ? -2.594 -1.657 -10.823 1.00 97.19 80 GLU A CA 1
ATOM 601 C C . GLU A 1 80 ? -1.390 -2.246 -11.564 1.00 97.19 80 GLU A C 1
ATOM 603 O O . GLU A 1 80 ? -0.719 -1.530 -12.308 1.00 97.19 80 GLU A O 1
ATOM 608 N N . SER A 1 81 ? -1.147 -3.552 -11.434 1.00 97.75 81 SER A N 1
ATOM 609 C CA . SER A 1 81 ? -0.071 -4.247 -12.156 1.00 97.75 81 SER A CA 1
ATOM 610 C C . SER A 1 81 ? -0.288 -4.206 -13.671 1.00 97.75 81 SER A C 1
ATOM 612 O O . SER A 1 81 ? 0.655 -3.976 -14.430 1.00 97.75 81 SER A O 1
ATOM 614 N N . GLU A 1 82 ? -1.534 -4.341 -14.132 1.00 97.56 82 GLU A N 1
ATOM 615 C CA . GLU A 1 82 ? -1.894 -4.147 -15.540 1.00 97.56 82 GLU A CA 1
ATOM 616 C C . GLU A 1 82 ? -1.636 -2.709 -16.008 1.00 97.56 82 GLU A C 1
ATOM 618 O O . GLU A 1 82 ? -0.985 -2.510 -17.035 1.00 97.56 82 GLU A O 1
ATOM 623 N N . LYS A 1 83 ? -2.069 -1.701 -15.238 1.00 95.88 83 LYS A N 1
ATOM 624 C CA . LYS A 1 83 ? -1.829 -0.277 -15.547 1.00 95.88 83 LYS A CA 1
ATOM 625 C C . LYS A 1 83 ? -0.340 0.075 -15.594 1.00 95.88 83 LYS A C 1
ATOM 627 O O . LY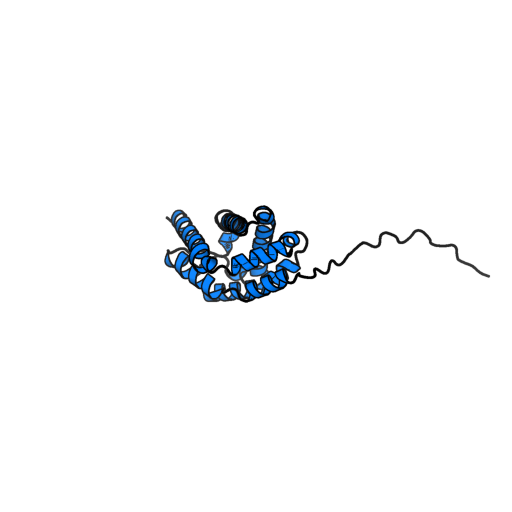S A 1 83 ? 0.067 0.888 -16.420 1.00 95.88 83 LYS A O 1
ATOM 632 N N . MET A 1 84 ? 0.473 -0.544 -14.738 1.00 96.62 84 MET A N 1
ATOM 633 C CA . MET A 1 84 ? 1.935 -0.415 -14.761 1.00 96.62 84 MET A CA 1
ATOM 634 C C . MET A 1 84 ? 2.584 -1.151 -15.945 1.00 96.62 84 MET A C 1
ATOM 636 O O . MET A 1 84 ? 3.760 -0.930 -16.243 1.00 96.62 84 MET A O 1
ATOM 640 N N . GLY A 1 85 ? 1.855 -2.037 -16.628 1.00 97.19 85 GLY A N 1
ATOM 641 C CA . GLY A 1 85 ? 2.401 -2.907 -17.665 1.00 97.19 85 GLY A CA 1
ATOM 642 C C . GLY A 1 85 ? 3.342 -3.974 -17.100 1.00 97.19 85 GLY A C 1
ATOM 643 O O . GLY A 1 85 ? 4.363 -4.276 -17.723 1.00 97.19 85 GLY A O 1
ATOM 644 N N . THR A 1 86 ? 3.049 -4.487 -15.904 1.00 97.31 86 THR A N 1
ATOM 645 C CA . THR A 1 86 ? 3.769 -5.572 -15.207 1.00 97.31 86 THR A CA 1
ATOM 646 C C . THR A 1 86 ? 2.823 -6.667 -14.684 1.00 97.31 86 THR A C 1
ATOM 648 O O . THR A 1 86 ? 2.976 -7.114 -13.544 1.00 97.31 86 THR A O 1
ATOM 651 N N . PRO A 1 87 ? 1.831 -7.138 -15.470 1.00 97.69 87 PRO A N 1
ATOM 652 C CA . PRO A 1 87 ? 0.888 -8.154 -14.995 1.00 97.69 87 PRO A CA 1
ATOM 653 C C . PRO A 1 87 ? 1.578 -9.475 -14.613 1.00 97.69 87 PRO A C 1
ATOM 655 O O . PRO A 1 87 ? 1.111 -10.181 -13.722 1.00 97.69 87 PRO A O 1
ATOM 658 N N . ASP A 1 88 ? 2.720 -9.783 -15.227 1.00 97.31 88 ASP A N 1
ATOM 659 C CA . ASP A 1 88 ? 3.581 -10.921 -14.898 1.00 97.31 88 ASP A CA 1
ATOM 660 C C . ASP A 1 88 ? 4.188 -10.837 -13.488 1.00 97.31 88 ASP A C 1
ATOM 662 O O . ASP A 1 88 ? 4.494 -11.865 -12.886 1.00 97.31 88 ASP A O 1
ATOM 666 N N . LEU A 1 89 ? 4.307 -9.629 -12.928 1.00 96.94 89 LEU A N 1
ATOM 667 C CA . LEU A 1 89 ? 4.866 -9.395 -11.595 1.00 96.94 89 LEU A CA 1
ATOM 668 C C . LEU A 1 89 ? 3.813 -9.324 -10.482 1.00 96.94 89 LEU A C 1
ATOM 670 O O . LEU A 1 89 ? 4.167 -9.202 -9.309 1.00 96.94 89 LEU A O 1
ATOM 674 N N . THR A 1 90 ? 2.530 -9.436 -10.824 1.00 97.81 90 THR A N 1
ATOM 675 C CA . THR A 1 90 ? 1.401 -9.378 -9.881 1.00 97.81 90 THR A CA 1
ATOM 676 C C . THR A 1 90 ? 1.586 -10.250 -8.627 1.00 97.81 90 THR A C 1
ATOM 678 O O . THR A 1 90 ? 1.376 -9.737 -7.525 1.00 97.81 90 THR A O 1
ATOM 681 N N . PRO A 1 91 ? 2.041 -11.522 -8.712 1.00 96.75 91 PRO A N 1
ATOM 682 C CA . PRO A 1 91 ? 2.243 -12.347 -7.515 1.00 96.75 91 PRO A CA 1
ATOM 683 C C . PRO A 1 91 ? 3.245 -11.745 -6.517 1.00 96.75 91 PRO A C 1
ATOM 685 O O . PRO A 1 91 ? 3.077 -11.881 -5.305 1.00 96.75 91 PRO A O 1
ATOM 688 N N . HIS A 1 92 ? 4.260 -11.033 -7.012 1.00 96.19 92 HIS A N 1
ATOM 689 C CA . HIS A 1 92 ? 5.274 -10.377 -6.187 1.00 96.19 92 HIS A CA 1
ATOM 690 C C . HIS A 1 92 ? 4.721 -9.121 -5.500 1.00 96.19 92 HIS A C 1
ATOM 692 O O . HIS A 1 92 ? 5.028 -8.876 -4.333 1.00 96.19 92 HIS A O 1
ATOM 698 N N . TYR A 1 93 ? 3.848 -8.360 -6.171 1.00 96.44 93 TYR A N 1
ATOM 699 C CA . TYR A 1 93 ? 3.135 -7.243 -5.543 1.00 96.44 93 TYR A CA 1
ATOM 700 C C . TYR A 1 93 ? 2.137 -7.717 -4.480 1.00 96.44 93 TYR A C 1
ATOM 702 O O . TYR A 1 93 ? 2.064 -7.111 -3.413 1.00 96.44 93 TYR A O 1
ATOM 710 N N . ILE A 1 94 ? 1.433 -8.832 -4.710 1.00 96.69 94 ILE A N 1
ATOM 711 C CA . ILE A 1 94 ? 0.571 -9.458 -3.691 1.00 96.69 94 ILE A CA 1
ATOM 712 C C . ILE A 1 94 ? 1.411 -9.879 -2.479 1.00 96.69 94 ILE A C 1
ATOM 714 O O . ILE A 1 94 ? 1.054 -9.569 -1.343 1.00 96.69 94 ILE A O 1
ATOM 718 N N . SER A 1 95 ? 2.568 -10.509 -2.709 1.00 95.88 95 SER A N 1
ATOM 719 C CA . SER A 1 95 ? 3.488 -10.870 -1.626 1.00 95.88 95 SER A CA 1
ATOM 720 C C . SER A 1 95 ? 3.996 -9.646 -0.854 1.00 95.88 95 SER A C 1
ATOM 722 O O . SER A 1 95 ? 4.153 -9.722 0.367 1.00 95.88 95 SER A O 1
ATOM 724 N N . LEU A 1 96 ? 4.265 -8.525 -1.532 1.00 95.62 96 LEU A N 1
ATOM 725 C CA . LEU A 1 96 ? 4.657 -7.274 -0.879 1.00 95.62 96 LEU A CA 1
ATOM 726 C C . LEU A 1 96 ? 3.502 -6.677 -0.067 1.00 95.62 96 LEU A C 1
ATOM 728 O O . LEU A 1 96 ? 3.731 -6.237 1.059 1.00 95.62 96 LEU A O 1
ATOM 732 N N . MET A 1 97 ? 2.278 -6.685 -0.597 1.00 96.50 97 MET A N 1
ATOM 733 C CA . MET A 1 97 ? 1.074 -6.239 0.112 1.00 96.50 97 MET A CA 1
ATOM 734 C C . MET A 1 97 ? 0.876 -7.038 1.406 1.00 96.50 97 MET A C 1
ATOM 736 O O . MET A 1 97 ? 0.718 -6.442 2.471 1.00 96.50 97 MET A O 1
ATOM 740 N N . ASP A 1 98 ? 0.960 -8.369 1.341 1.00 96.44 98 ASP A N 1
ATOM 741 C CA . ASP A 1 98 ? 0.842 -9.241 2.515 1.00 96.44 98 ASP A CA 1
ATOM 742 C C . ASP A 1 98 ? 1.927 -8.968 3.551 1.00 96.44 98 ASP A C 1
ATOM 744 O O . ASP A 1 98 ? 1.638 -8.788 4.733 1.00 96.44 98 ASP A O 1
ATOM 748 N N . ALA A 1 99 ? 3.177 -8.875 3.101 1.00 95.88 99 ALA A N 1
ATOM 749 C CA . ALA A 1 99 ? 4.293 -8.554 3.975 1.00 95.88 99 ALA A CA 1
ATOM 750 C C . ALA A 1 99 ? 4.139 -7.164 4.615 1.00 95.88 99 ALA A C 1
ATOM 752 O O . ALA A 1 99 ? 4.560 -6.955 5.753 1.00 95.88 99 ALA A O 1
ATOM 753 N N . THR A 1 100 ? 3.561 -6.208 3.884 1.00 96.56 100 THR A N 1
ATOM 754 C CA . THR A 1 100 ? 3.318 -4.844 4.365 1.00 96.56 100 THR A CA 1
ATOM 755 C C . THR A 1 100 ? 2.232 -4.830 5.428 1.00 96.56 100 THR A C 1
ATOM 757 O O . THR A 1 100 ? 2.399 -4.158 6.443 1.00 96.56 100 THR A O 1
ATOM 760 N N . TYR A 1 101 ? 1.165 -5.607 5.237 1.00 97.06 101 TYR A N 1
ATOM 761 C CA . TYR A 1 101 ? 0.124 -5.798 6.241 1.00 97.06 101 TYR A CA 1
ATOM 762 C C . TYR A 1 101 ? 0.701 -6.403 7.532 1.00 97.06 101 TYR A C 1
ATOM 764 O O . TYR A 1 101 ? 0.520 -5.842 8.613 1.00 97.06 101 TYR A O 1
ATOM 772 N N . ASP A 1 102 ? 1.489 -7.477 7.419 1.00 96.50 102 ASP A N 1
ATOM 773 C CA . ASP A 1 102 ? 2.132 -8.118 8.574 1.00 96.50 102 ASP A CA 1
ATOM 774 C C . ASP A 1 102 ? 3.103 -7.157 9.284 1.00 96.50 102 ASP A C 1
ATOM 776 O O . ASP A 1 102 ? 3.156 -7.087 10.514 1.00 96.50 102 ASP A O 1
ATOM 780 N N . MET A 1 103 ? 3.860 -6.368 8.518 1.00 97.31 103 MET A N 1
ATOM 781 C CA . MET A 1 103 ? 4.750 -5.341 9.058 1.00 97.31 103 MET A CA 1
ATOM 782 C C . MET A 1 103 ? 3.972 -4.225 9.763 1.00 97.31 103 MET A C 1
ATOM 784 O O . MET A 1 103 ? 4.396 -3.775 10.829 1.00 97.31 103 MET A O 1
ATOM 788 N N . ALA A 1 104 ? 2.824 -3.810 9.225 1.00 98.00 104 ALA A N 1
ATOM 789 C CA . ALA A 1 104 ? 1.974 -2.811 9.856 1.00 98.00 104 ALA A CA 1
ATOM 790 C C . ALA A 1 104 ? 1.465 -3.296 11.225 1.00 9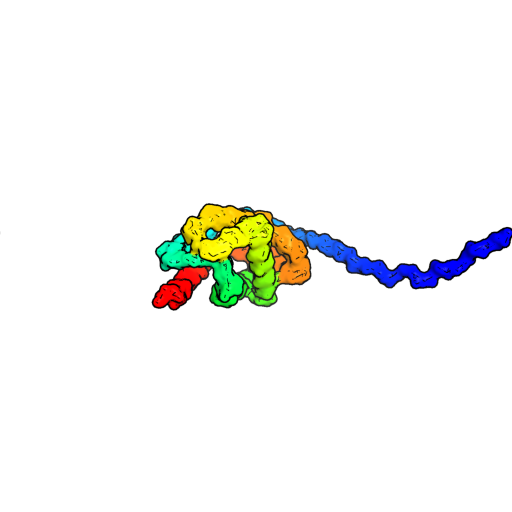8.00 104 ALA A C 1
ATOM 792 O O . ALA A 1 104 ? 1.480 -2.532 12.195 1.00 98.00 104 ALA A O 1
ATOM 793 N N . GLU A 1 105 ? 1.095 -4.574 11.336 1.00 97.56 105 GLU A N 1
ATOM 794 C CA . GLU A 1 105 ? 0.703 -5.191 12.606 1.00 97.56 105 GLU A CA 1
ATOM 795 C C . GLU A 1 105 ? 1.864 -5.279 13.600 1.00 97.56 105 GLU A C 1
ATOM 797 O O . GLU A 1 105 ? 1.703 -4.934 14.769 1.00 97.56 105 GLU A O 1
ATOM 802 N N . GLN A 1 106 ? 3.033 -5.720 13.138 1.00 96.94 106 GLN A N 1
ATOM 803 C CA . GLN A 1 106 ? 4.181 -6.008 14.002 1.00 96.94 106 GLN A CA 1
ATOM 804 C C . GLN A 1 106 ? 4.958 -4.760 14.431 1.00 96.94 106 GLN A C 1
ATOM 806 O O . GLN A 1 106 ? 5.544 -4.751 15.512 1.00 96.94 106 GLN A O 1
ATOM 811 N N . LYS A 1 107 ? 5.017 -3.730 13.579 1.00 97.38 107 LYS A N 1
ATOM 812 C CA . LYS A 1 107 ? 5.886 -2.556 13.774 1.00 97.38 107 LYS A CA 1
ATOM 813 C C . LYS A 1 107 ? 5.141 -1.232 13.842 1.00 97.38 107 LYS A C 1
ATOM 815 O O . LYS A 1 107 ? 5.617 -0.326 14.517 1.00 97.38 107 LYS A O 1
ATOM 820 N N . CYS A 1 108 ? 4.006 -1.106 13.159 1.00 98.00 108 CYS A N 1
ATOM 821 C CA . CYS A 1 108 ? 3.283 0.165 13.071 1.00 98.00 108 CYS A CA 1
ATOM 822 C C . CYS A 1 108 ? 2.076 0.262 14.010 1.00 98.00 108 CYS A C 1
ATOM 824 O O . CYS A 1 108 ? 1.405 1.289 14.016 1.00 98.00 108 CYS A O 1
ATOM 826 N N . GLY A 1 109 ? 1.809 -0.769 14.819 1.00 96.69 109 GLY A N 1
ATOM 827 C CA . GLY A 1 109 ? 0.723 -0.769 15.804 1.00 96.69 109 GLY A CA 1
ATOM 828 C C . GLY A 1 109 ? -0.658 -1.077 15.223 1.00 96.69 109 GLY A C 1
ATOM 829 O O . GLY A 1 109 ? -1.654 -0.943 15.929 1.00 96.69 109 GLY A O 1
ATOM 830 N N . ALA A 1 110 ? -0.745 -1.523 13.966 1.00 96.94 110 ALA A N 1
ATOM 831 C CA . ALA A 1 110 ? -2.030 -1.781 13.314 1.00 96.94 110 ALA A CA 1
ATOM 832 C C . ALA A 1 110 ? -2.814 -2.937 13.956 1.00 96.94 110 ALA A C 1
ATOM 834 O O . ALA A 1 110 ? -4.042 -2.951 13.925 1.00 96.94 110 ALA A O 1
ATOM 835 N N . LYS A 1 111 ? -2.120 -3.856 14.636 1.00 95.75 111 LYS A N 1
ATOM 836 C CA . LYS A 1 111 ? -2.746 -4.956 15.377 1.00 95.75 111 LYS A CA 1
ATOM 837 C C . LYS A 1 111 ? -3.715 -4.464 16.459 1.00 95.75 111 LYS A C 1
ATOM 839 O O . LYS A 1 111 ? -4.740 -5.096 16.691 1.00 95.75 111 LYS A O 1
ATOM 844 N N . GLU A 1 112 ? -3.429 -3.313 17.071 1.00 95.12 112 GLU A N 1
ATOM 845 C CA . GLU A 1 112 ? -4.250 -2.716 18.134 1.00 95.12 112 GLU A CA 1
ATOM 846 C C . GLU A 1 112 ? -5.568 -2.117 17.619 1.00 95.12 112 GLU A C 1
ATOM 848 O O . GLU A 1 112 ? -6.449 -1.758 18.413 1.00 95.12 112 GLU A O 1
ATOM 853 N N . LEU A 1 113 ? -5.714 -1.979 16.295 1.00 94.25 113 LEU A N 1
ATOM 854 C CA . LEU A 1 113 ? -6.974 -1.578 15.682 1.00 94.25 113 LEU A CA 1
ATOM 855 C C . LEU A 1 113 ? -7.973 -2.731 15.676 1.00 94.25 113 LEU A C 1
ATOM 857 O O . LEU A 1 113 ? -9.122 -2.500 16.033 1.00 94.25 113 LEU A O 1
ATOM 861 N N . GLY A 1 114 ? -7.554 -3.958 15.349 1.00 92.81 114 GLY A N 1
ATOM 862 C CA . GLY A 1 114 ? -8.422 -5.141 15.366 1.00 92.81 114 GLY A CA 1
ATOM 863 C C . GLY A 1 114 ? -9.792 -4.882 14.722 1.00 92.81 114 GLY A C 1
ATOM 864 O O . GLY A 1 114 ? -9.868 -4.507 13.552 1.00 92.81 114 GLY A O 1
ATOM 865 N N . ASP A 1 115 ? -10.857 -5.031 15.518 1.00 94.75 115 ASP A N 1
ATOM 866 C CA . ASP A 1 115 ? -12.255 -4.827 15.108 1.00 94.75 115 ASP A CA 1
ATOM 867 C C . ASP A 1 115 ? -12.781 -3.387 15.269 1.00 94.75 115 ASP A C 1
ATOM 869 O O . ASP A 1 115 ? -13.986 -3.144 15.123 1.00 94.75 115 ASP A O 1
ATOM 873 N N . LYS A 1 116 ? -11.919 -2.423 15.612 1.00 95.44 116 LYS A N 1
ATOM 874 C CA . LYS A 1 116 ? -12.308 -1.013 15.727 1.00 95.44 116 LYS A CA 1
ATOM 875 C C . LYS A 1 116 ? -12.675 -0.455 14.355 1.00 95.44 116 LYS A C 1
ATOM 877 O O . LYS A 1 116 ? -12.031 -0.753 13.352 1.00 95.44 116 LYS A O 1
ATOM 882 N N . ASP A 1 117 ? -13.685 0.410 14.349 1.00 94.88 117 ASP A N 1
ATOM 883 C CA . ASP A 1 117 ? -14.092 1.167 13.169 1.00 94.88 117 ASP A CA 1
ATOM 884 C C . ASP A 1 117 ? -12.977 2.139 12.761 1.00 94.88 117 ASP A C 1
ATOM 886 O O . ASP A 1 117 ? -12.718 3.132 13.451 1.00 94.88 117 ASP A O 1
ATOM 890 N N . LEU A 1 118 ? -12.315 1.864 11.638 1.00 94.88 118 LEU A N 1
ATOM 891 C CA . LEU A 1 118 ? -11.216 2.691 11.141 1.00 94.88 118 LEU A CA 1
ATOM 892 C C . LEU A 1 118 ? -11.665 4.127 10.833 1.00 94.88 118 LEU A C 1
ATOM 894 O O . LEU A 1 118 ? -10.860 5.050 10.946 1.00 94.88 118 LEU A O 1
ATOM 898 N N . CYS A 1 119 ? -12.948 4.341 10.531 1.00 95.44 119 CYS A N 1
ATOM 899 C CA . CYS A 1 119 ? -13.515 5.664 10.277 1.00 95.44 119 CYS A CA 1
ATOM 900 C C . CYS A 1 119 ? -13.642 6.532 11.533 1.00 95.44 119 CYS A C 1
ATOM 902 O O . CYS A 1 119 ? -13.777 7.747 11.422 1.00 95.44 119 CYS A O 1
ATOM 904 N N . GLN A 1 120 ? -13.597 5.927 12.722 1.00 96.06 120 GLN A N 1
ATOM 905 C CA . GLN A 1 120 ? -13.594 6.635 14.008 1.00 96.06 120 GLN A CA 1
ATOM 906 C C . GLN A 1 120 ? -12.190 6.732 14.628 1.00 96.06 120 GLN A C 1
ATOM 908 O O . GLN A 1 120 ? -12.021 7.372 15.660 1.00 96.06 120 GLN A O 1
ATOM 913 N N . ASN A 1 121 ? -11.182 6.104 14.013 1.00 95.75 121 ASN A N 1
ATOM 914 C CA . ASN A 1 121 ? -9.800 6.035 14.507 1.00 95.75 121 ASN A CA 1
ATOM 915 C C . ASN A 1 121 ? -8.822 6.633 13.476 1.00 95.75 121 ASN A C 1
ATOM 917 O O . ASN A 1 121 ? -7.759 6.081 13.189 1.00 95.75 121 ASN A O 1
ATOM 921 N N . THR A 1 122 ? -9.208 7.753 12.854 1.00 93.62 122 THR A N 1
ATOM 922 C CA . THR A 1 122 ? -8.485 8.341 11.715 1.00 93.62 122 THR A CA 1
ATOM 923 C C . THR A 1 122 ? -7.048 8.738 12.055 1.00 93.62 122 THR A C 1
ATOM 925 O O . THR A 1 122 ? -6.158 8.579 11.221 1.00 93.62 122 THR A O 1
ATOM 928 N N . GLU A 1 123 ? -6.784 9.235 13.264 1.00 95.81 123 GLU A N 1
ATOM 929 C CA . GLU A 1 123 ? -5.433 9.647 13.663 1.00 95.81 123 GLU A CA 1
ATOM 930 C C . GLU A 1 123 ? -4.492 8.448 13.839 1.00 95.81 123 GLU A C 1
ATOM 932 O O . GLU A 1 123 ? -3.328 8.501 13.436 1.00 95.81 123 GLU A O 1
ATOM 937 N N . GLU A 1 124 ? -4.988 7.330 14.369 1.00 96.38 124 GLU A N 1
ATOM 938 C CA . GLU A 1 124 ? -4.262 6.061 14.406 1.00 96.38 124 GLU A CA 1
ATOM 939 C C . GLU A 1 124 ? -3.984 5.547 12.989 1.00 96.38 124 GLU A C 1
ATOM 941 O O . GLU A 1 124 ? -2.850 5.168 12.687 1.00 96.38 124 GLU A O 1
ATOM 946 N N . VAL A 1 125 ? -4.980 5.603 12.096 1.00 95.56 125 VAL A N 1
ATOM 947 C CA . VAL A 1 125 ? -4.824 5.206 10.686 1.00 95.56 125 VAL A CA 1
ATOM 948 C C . VAL A 1 125 ? -3.738 6.038 9.996 1.00 95.56 125 VAL A C 1
ATOM 950 O O . VAL A 1 125 ? -2.852 5.468 9.357 1.00 95.56 125 VAL A O 1
ATOM 953 N N . LYS A 1 126 ? -3.729 7.366 10.176 1.00 97.00 126 LYS A N 1
ATOM 954 C CA . LYS A 1 126 ? -2.679 8.250 9.633 1.00 97.00 126 LYS A CA 1
ATOM 955 C C . LYS A 1 126 ? -1.290 7.882 10.158 1.00 97.00 126 LYS A C 1
ATOM 957 O O . LYS A 1 126 ? -0.333 7.818 9.384 1.00 97.00 126 LYS A O 1
ATOM 962 N N . LYS A 1 127 ? -1.158 7.621 11.466 1.00 97.56 127 LYS A N 1
ATOM 963 C CA . LYS A 1 127 ? 0.118 7.201 12.079 1.00 97.56 127 LYS A CA 1
ATOM 964 C C . LYS A 1 127 ? 0.621 5.890 11.477 1.00 97.56 127 LYS A C 1
ATOM 966 O O . LYS A 1 127 ? 1.801 5.795 11.137 1.00 97.56 127 LYS A O 1
ATOM 971 N N . ILE A 1 128 ? -0.268 4.914 11.298 1.00 97.62 128 ILE A N 1
ATOM 972 C CA . ILE A 1 128 ? 0.062 3.630 10.673 1.00 97.62 128 ILE A CA 1
ATOM 973 C C . ILE A 1 128 ? 0.488 3.831 9.220 1.00 97.62 128 ILE A C 1
ATOM 975 O O . ILE A 1 128 ? 1.551 3.344 8.844 1.00 97.62 128 ILE A O 1
ATOM 979 N N . ALA A 1 129 ? -0.271 4.588 8.422 1.00 96.94 129 ALA A N 1
ATOM 980 C CA . ALA A 1 129 ? 0.060 4.858 7.022 1.00 96.94 129 ALA A CA 1
ATOM 981 C C . ALA A 1 129 ? 1.444 5.517 6.878 1.00 96.94 129 ALA A C 1
ATOM 983 O O . ALA A 1 129 ? 2.266 5.084 6.068 1.00 96.94 129 ALA A O 1
ATOM 984 N N . ASN A 1 130 ? 1.749 6.504 7.727 1.00 97.94 130 ASN A N 1
ATOM 985 C CA . ASN A 1 130 ? 3.056 7.163 7.757 1.00 97.94 130 ASN A CA 1
ATOM 986 C C . ASN A 1 130 ? 4.190 6.210 8.165 1.00 97.94 130 ASN A C 1
ATOM 988 O O . ASN A 1 130 ? 5.264 6.237 7.560 1.00 97.94 130 ASN A O 1
ATOM 992 N N . CYS A 1 131 ? 3.956 5.353 9.163 1.00 98.31 131 CYS A N 1
ATOM 993 C CA . CYS A 1 131 ? 4.917 4.328 9.565 1.00 98.31 131 CYS A CA 1
ATOM 994 C C . CYS A 1 131 ? 5.174 3.321 8.437 1.00 98.31 131 CYS A C 1
ATOM 996 O O . CYS A 1 131 ? 6.332 3.009 8.148 1.00 98.31 131 CYS A O 1
ATOM 998 N N . VAL A 1 132 ? 4.119 2.861 7.759 1.00 97.88 132 VAL A N 1
ATOM 999 C CA . VAL A 1 132 ? 4.224 1.927 6.635 1.00 97.88 132 VAL A CA 1
ATOM 1000 C C . VAL A 1 132 ? 5.050 2.534 5.508 1.00 97.88 132 VAL A C 1
ATOM 1002 O O . VAL A 1 132 ? 6.025 1.917 5.076 1.00 97.88 132 VAL A O 1
ATOM 1005 N N . ARG A 1 133 ? 4.736 3.769 5.096 1.00 97.25 133 ARG A N 1
ATOM 1006 C CA . ARG A 1 133 ? 5.493 4.512 4.077 1.00 97.25 133 ARG A CA 1
ATOM 1007 C C . ARG A 1 133 ? 6.988 4.574 4.395 1.00 97.25 133 ARG A C 1
ATOM 1009 O O . ARG A 1 133 ? 7.811 4.342 3.517 1.00 97.25 133 ARG A O 1
ATOM 1016 N N . GLY A 1 134 ? 7.342 4.834 5.655 1.00 96.88 134 GLY A N 1
ATOM 1017 C CA . GLY A 1 134 ? 8.739 4.903 6.097 1.00 96.88 134 GLY A CA 1
ATOM 1018 C C . GLY A 1 134 ? 9.470 3.554 6.162 1.00 96.88 134 GLY A C 1
ATOM 1019 O O . GLY A 1 134 ? 10.697 3.536 6.225 1.00 96.88 134 GLY A O 1
ATOM 1020 N N . ASN A 1 135 ? 8.755 2.422 6.152 1.00 96.19 135 ASN A N 1
ATOM 1021 C CA . ASN A 1 135 ? 9.340 1.092 6.368 1.00 96.19 135 ASN A CA 1
ATOM 1022 C C . ASN A 1 135 ? 9.216 0.137 5.172 1.00 96.19 135 ASN A C 1
ATOM 1024 O O . ASN A 1 135 ? 9.982 -0.827 5.095 1.00 96.19 135 ASN A O 1
ATOM 1028 N N . VAL A 1 136 ? 8.295 0.384 4.235 1.00 94.06 136 VAL A N 1
ATOM 1029 C CA . VAL A 1 136 ? 7.987 -0.549 3.136 1.00 94.06 136 VAL A CA 1
ATOM 1030 C C . VAL A 1 136 ? 9.197 -0.834 2.241 1.00 94.06 136 VAL A C 1
ATOM 1032 O O . VAL A 1 136 ? 9.405 -1.973 1.833 1.00 94.06 136 VAL A O 1
ATOM 1035 N N . TRP A 1 137 ? 10.068 0.154 2.011 1.00 92.56 137 TRP A N 1
ATOM 1036 C CA . TRP A 1 137 ? 11.294 -0.061 1.239 1.00 92.56 137 TRP A CA 1
ATOM 1037 C C . TRP A 1 137 ? 12.255 -1.033 1.929 1.00 92.56 137 TRP A C 1
ATOM 1039 O O . TRP A 1 137 ? 12.770 -1.965 1.314 1.00 92.56 137 TRP A O 1
ATOM 1049 N N . SER A 1 138 ? 12.488 -0.829 3.228 1.00 91.94 138 SER A N 1
ATOM 1050 C CA . SER A 1 138 ? 13.358 -1.696 4.029 1.00 91.94 138 SER A CA 1
ATOM 1051 C C . SER A 1 138 ? 12.812 -3.125 4.076 1.00 91.94 138 SER A C 1
ATOM 1053 O O . SER A 1 138 ? 13.558 -4.092 3.910 1.00 91.94 138 SER A O 1
ATOM 1055 N N . LEU A 1 139 ? 11.488 -3.257 4.205 1.00 92.25 139 LEU A N 1
ATOM 1056 C CA . LEU A 1 139 ? 10.793 -4.534 4.106 1.00 92.25 139 LEU A CA 1
ATOM 1057 C C . LEU A 1 139 ? 11.054 -5.217 2.755 1.00 92.25 139 LEU A C 1
ATOM 1059 O O . LEU A 1 139 ? 11.472 -6.377 2.748 1.00 92.25 139 LEU A O 1
ATOM 1063 N N . ALA A 1 140 ? 10.861 -4.507 1.641 1.00 89.94 140 ALA A N 1
ATOM 1064 C CA . ALA A 1 140 ? 11.075 -5.041 0.298 1.00 89.94 140 ALA A CA 1
ATOM 1065 C C . ALA A 1 140 ? 12.516 -5.539 0.094 1.00 89.94 140 ALA A C 1
ATOM 1067 O O . ALA A 1 140 ? 12.725 -6.644 -0.401 1.00 89.94 140 ALA A O 1
ATOM 1068 N N . VAL A 1 141 ? 13.511 -4.775 0.560 1.00 87.56 141 VAL A N 1
ATOM 1069 C CA . VAL A 1 141 ? 14.930 -5.169 0.503 1.00 87.56 141 VAL A CA 1
ATOM 1070 C C . VAL A 1 141 ? 15.220 -6.408 1.361 1.00 87.56 141 VAL A C 1
ATOM 1072 O O . VAL A 1 141 ? 16.015 -7.257 0.962 1.00 87.56 141 VAL A O 1
ATOM 1075 N N . SER A 1 142 ? 14.574 -6.542 2.525 1.00 85.38 142 SER A N 1
ATOM 1076 C CA . SER A 1 142 ? 14.787 -7.679 3.436 1.00 85.38 142 SER A CA 1
ATOM 1077 C C . SER A 1 142 ? 14.185 -9.008 2.954 1.00 85.38 142 SER A C 1
ATOM 1079 O O . SER A 1 142 ? 14.595 -10.066 3.429 1.00 85.38 142 SER A O 1
ATOM 1081 N N . LYS A 1 143 ? 13.231 -8.980 2.014 1.00 76.75 143 LYS A N 1
ATOM 1082 C CA . LYS A 1 143 ? 12.509 -10.165 1.510 1.00 76.75 143 LYS A CA 1
ATOM 1083 C C . LYS A 1 143 ? 12.976 -10.568 0.106 1.00 76.75 143 LYS A C 1
ATOM 1085 O O . LYS A 1 143 ? 12.216 -10.593 -0.860 1.00 76.75 143 LYS A O 1
ATOM 1090 N N . SER A 1 144 ? 14.258 -10.894 0.002 1.00 63.78 144 SER A N 1
ATOM 1091 C CA . SER A 1 144 ? 14.993 -10.907 -1.265 1.00 63.78 144 SER A CA 1
ATOM 1092 C C . SER A 1 144 ? 14.683 -12.041 -2.254 1.00 63.78 144 SER A C 1
ATOM 1094 O O . SER A 1 144 ? 15.112 -11.924 -3.393 1.00 63.78 144 SER A O 1
ATOM 1096 N N . SER A 1 145 ? 13.961 -13.114 -1.916 1.00 75.00 145 SER A N 1
ATOM 1097 C CA . SER A 1 145 ? 13.579 -14.118 -2.934 1.00 75.00 145 SER A CA 1
ATOM 1098 C C . SER A 1 145 ? 12.292 -13.741 -3.666 1.00 75.00 145 SER A C 1
ATOM 1100 O O . SER A 1 145 ? 12.238 -13.786 -4.892 1.00 75.00 145 SER A O 1
ATOM 1102 N N . ASP A 1 146 ? 11.273 -13.319 -2.918 1.00 83.06 146 ASP A N 1
ATOM 1103 C CA . ASP A 1 146 ? 9.905 -13.210 -3.438 1.00 83.06 146 ASP A CA 1
ATOM 1104 C C . ASP A 1 146 ? 9.603 -11.815 -3.991 1.00 83.06 146 ASP A C 1
ATOM 1106 O O . ASP A 1 146 ? 8.681 -11.653 -4.780 1.00 83.06 146 ASP A O 1
ATOM 1110 N N . ILE A 1 147 ? 10.375 -10.801 -3.590 1.00 86.62 147 ILE A N 1
ATOM 1111 C CA . ILE A 1 147 ? 10.161 -9.396 -3.968 1.00 86.62 147 ILE A CA 1
ATOM 1112 C C . ILE A 1 147 ? 11.245 -8.887 -4.931 1.00 86.62 147 ILE A C 1
ATOM 1114 O O . ILE A 1 147 ? 11.053 -7.880 -5.607 1.00 86.62 147 ILE A O 1
ATOM 1118 N N . LEU A 1 148 ? 12.365 -9.599 -5.086 1.00 86.06 148 LEU A N 1
ATOM 1119 C CA . LEU A 1 148 ? 13.449 -9.167 -5.974 1.00 86.06 148 LEU A CA 1
ATOM 1120 C C . LEU A 1 148 ? 13.014 -8.892 -7.425 1.00 86.06 148 LEU A C 1
ATOM 1122 O O . LEU A 1 148 ? 13.506 -7.907 -7.975 1.00 86.06 148 LEU A O 1
ATOM 1126 N N . PRO A 1 149 ? 12.080 -9.650 -8.041 1.00 92.12 149 PRO A N 1
ATOM 1127 C CA . PRO A 1 149 ? 11.620 -9.348 -9.397 1.00 92.12 149 PRO A CA 1
ATOM 1128 C C . PRO A 1 149 ? 11.020 -7.944 -9.555 1.00 92.12 149 PRO A C 1
ATOM 1130 O O . PRO A 1 149 ? 11.277 -7.293 -10.564 1.00 92.12 149 PRO A O 1
ATOM 1133 N N . ILE A 1 150 ? 10.298 -7.429 -8.552 1.00 93.75 150 ILE A N 1
ATOM 1134 C CA . ILE A 1 150 ? 9.764 -6.051 -8.573 1.00 93.75 150 ILE A CA 1
ATOM 1135 C C . ILE A 1 150 ? 10.794 -4.996 -8.140 1.00 93.75 150 ILE A C 1
ATOM 1137 O O . ILE A 1 150 ? 10.551 -3.803 -8.295 1.00 93.75 150 ILE A O 1
ATOM 1141 N N . MET A 1 151 ? 11.961 -5.428 -7.656 1.00 90.94 151 MET A N 1
ATOM 1142 C CA . MET A 1 151 ? 13.099 -4.584 -7.270 1.00 90.94 151 MET A CA 1
ATOM 1143 C C . MET A 1 151 ? 14.182 -4.529 -8.360 1.00 90.94 151 MET A C 1
ATOM 1145 O O . MET A 1 151 ? 15.326 -4.163 -8.103 1.00 90.94 151 MET A O 1
ATOM 1149 N N . LEU A 1 152 ? 13.852 -4.909 -9.593 1.00 92.50 152 LEU A N 1
ATOM 1150 C CA . LEU A 1 152 ? 14.719 -4.686 -10.747 1.00 92.50 152 LEU A CA 1
ATOM 1151 C C . LEU A 1 152 ? 14.529 -3.260 -11.288 1.00 92.50 152 LEU A C 1
ATOM 1153 O O . LEU A 1 152 ? 13.477 -2.648 -11.111 1.00 92.50 152 LEU A O 1
ATOM 1157 N N . ALA A 1 153 ? 15.532 -2.745 -12.004 1.00 94.19 153 ALA A N 1
ATOM 1158 C CA . ALA A 1 153 ? 15.544 -1.364 -12.496 1.00 94.19 153 ALA A CA 1
ATOM 1159 C C . ALA A 1 153 ? 14.281 -0.980 -13.295 1.00 94.19 153 ALA A C 1
ATOM 1161 O O . ALA A 1 153 ? 13.663 0.049 -13.024 1.00 94.19 153 ALA A O 1
ATOM 1162 N N . ALA A 1 154 ? 13.861 -1.820 -14.249 1.00 96.38 154 ALA A N 1
ATOM 1163 C CA . ALA A 1 154 ? 12.690 -1.540 -15.082 1.00 96.38 154 ALA A CA 1
ATOM 1164 C C . ALA A 1 154 ? 11.361 -1.545 -14.286 1.00 96.38 154 ALA A C 1
ATOM 1166 O O . ALA A 1 154 ? 10.612 -0.573 -14.402 1.00 96.38 154 ALA A O 1
ATOM 1167 N N . PRO A 1 155 ? 11.058 -2.555 -13.447 1.00 96.00 155 PRO A N 1
ATOM 1168 C CA . PRO A 1 155 ? 9.919 -2.512 -12.524 1.00 96.00 155 PRO A CA 1
ATOM 1169 C C . PRO A 1 155 ? 9.929 -1.313 -11.571 1.00 96.00 155 PRO A C 1
ATOM 1171 O O . PRO A 1 155 ? 8.899 -0.658 -11.425 1.00 96.00 155 PRO A O 1
ATOM 1174 N N . CYS A 1 156 ? 11.083 -0.960 -10.995 1.00 96.25 156 CYS A N 1
ATOM 1175 C CA . CYS A 1 156 ? 11.216 0.230 -10.153 1.00 96.25 156 CYS A CA 1
ATOM 1176 C C . CYS A 1 156 ? 10.839 1.512 -10.907 1.00 96.25 156 CYS A C 1
ATOM 1178 O O . CYS A 1 156 ? 10.072 2.318 -10.385 1.00 96.25 156 CYS A O 1
ATOM 1180 N N . LYS A 1 157 ? 11.311 1.681 -12.151 1.00 97.81 157 LYS A N 1
ATOM 1181 C CA . LYS A 1 157 ? 10.953 2.838 -12.984 1.00 97.81 157 LYS A CA 1
ATOM 1182 C C . LYS A 1 157 ? 9.452 2.898 -13.277 1.00 97.81 157 LYS A C 1
ATOM 1184 O O . LYS A 1 157 ? 8.855 3.964 -13.179 1.00 97.81 157 LYS A O 1
ATOM 1189 N N . LYS A 1 158 ? 8.833 1.760 -13.602 1.00 97.81 158 LYS A N 1
ATOM 1190 C CA . LYS A 1 158 ? 7.382 1.682 -13.845 1.00 97.81 158 LYS A CA 1
ATOM 1191 C C . LYS A 1 158 ? 6.573 2.026 -12.595 1.00 97.81 158 LYS A C 1
ATOM 1193 O O . LYS A 1 158 ? 5.588 2.749 -12.688 1.00 97.81 158 LYS A O 1
ATOM 1198 N N . HIS A 1 159 ? 7.008 1.547 -11.431 1.00 95.19 159 HIS A N 1
ATOM 1199 C CA . HIS A 1 159 ? 6.359 1.857 -10.162 1.00 95.19 159 HIS A CA 1
ATOM 1200 C C . HIS A 1 159 ? 6.499 3.342 -9.803 1.00 95.19 159 HIS A C 1
ATOM 1202 O O . HIS A 1 159 ? 5.528 3.977 -9.404 1.00 95.19 159 HIS A O 1
ATOM 1208 N N . GLU A 1 160 ? 7.682 3.922 -10.011 1.00 97.38 160 GLU A N 1
ATOM 1209 C CA . GLU A 1 160 ? 7.906 5.360 -9.862 1.00 97.38 160 GLU A CA 1
ATOM 1210 C C . GLU A 1 160 ? 6.977 6.183 -10.768 1.00 97.38 160 GLU A C 1
ATOM 1212 O O . GLU A 1 160 ? 6.331 7.116 -10.293 1.00 97.38 160 GLU A O 1
ATOM 1217 N N . ASP A 1 161 ? 6.884 5.829 -12.053 1.00 98.06 161 ASP A N 1
ATOM 1218 C CA . ASP A 1 161 ? 6.021 6.521 -13.018 1.00 98.06 161 ASP A CA 1
ATOM 1219 C C . ASP A 1 161 ? 4.544 6.426 -12.638 1.00 98.06 161 ASP A C 1
ATOM 1221 O O . ASP A 1 161 ? 3.806 7.405 -12.759 1.00 98.06 161 ASP A O 1
ATOM 1225 N N . TYR 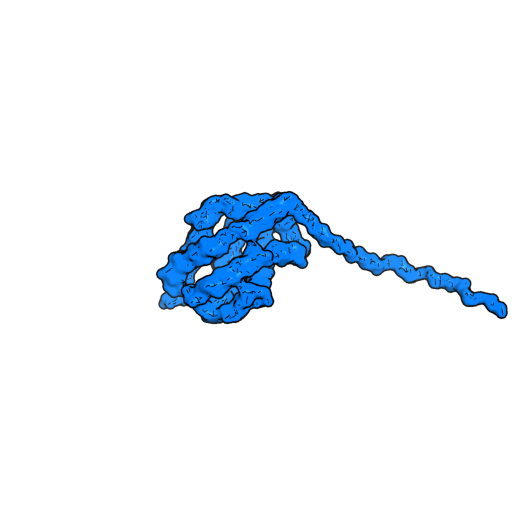A 1 162 ? 4.122 5.266 -12.136 1.00 96.94 162 TYR A N 1
ATOM 1226 C CA . TYR A 1 162 ? 2.769 5.061 -11.637 1.00 96.94 162 TYR A CA 1
ATOM 1227 C C . TYR A 1 162 ? 2.465 5.947 -10.427 1.00 96.94 162 TYR A C 1
ATOM 1229 O O . TYR A 1 162 ? 1.449 6.639 -10.420 1.00 96.94 162 TYR A O 1
ATOM 1237 N N . LEU A 1 163 ? 3.367 5.996 -9.441 1.00 96.12 163 LEU A N 1
ATOM 1238 C CA . LEU A 1 163 ? 3.205 6.829 -8.245 1.00 96.12 163 LEU A CA 1
ATOM 1239 C C . LEU A 1 163 ? 3.233 8.332 -8.551 1.00 96.12 163 LEU A C 1
ATOM 1241 O O . LEU A 1 163 ? 2.558 9.106 -7.875 1.00 96.12 163 LEU A O 1
ATOM 1245 N N . LYS A 1 164 ? 4.001 8.753 -9.563 1.00 96.56 164 LYS A N 1
ATOM 1246 C CA . LYS A 1 164 ? 4.075 10.154 -10.010 1.00 96.56 164 LYS A CA 1
ATOM 1247 C C . LYS A 1 164 ? 2.910 10.576 -10.899 1.00 96.56 164 LYS A C 1
ATOM 1249 O O . LYS A 1 164 ? 2.770 11.768 -11.172 1.00 96.56 164 LYS A O 1
ATOM 1254 N N . ASN A 1 165 ? 2.094 9.640 -11.379 1.00 96.69 165 ASN A N 1
ATOM 1255 C CA . ASN A 1 165 ? 0.958 9.972 -12.222 1.00 96.69 165 ASN A CA 1
ATOM 1256 C C . ASN A 1 165 ? -0.101 10.733 -11.396 1.00 96.69 165 ASN A C 1
ATOM 1258 O O . ASN A 1 165 ? -0.658 10.151 -10.463 1.00 96.69 165 ASN A O 1
ATOM 1262 N N . PRO A 1 166 ? -0.445 11.992 -11.735 1.00 92.69 166 PRO A N 1
ATOM 1263 C CA . PRO A 1 166 ? -1.450 12.755 -10.988 1.00 92.69 166 PRO A CA 1
ATOM 1264 C C . PRO A 1 166 ? -2.827 12.068 -10.981 1.00 92.69 166 PRO A C 1
ATOM 1266 O O . PRO A 1 166 ? -3.543 12.102 -9.979 1.00 92.69 166 PRO A O 1
ATOM 1269 N N . GLY A 1 167 ? -3.153 11.325 -12.045 1.00 95.06 167 GLY A N 1
ATOM 1270 C CA . GLY A 1 167 ? -4.377 10.530 -12.145 1.00 95.06 167 GLY A CA 1
ATOM 1271 C C . GLY A 1 167 ? -4.485 9.406 -11.108 1.00 95.06 167 GLY A C 1
ATOM 1272 O O . GLY A 1 167 ? -5.580 8.874 -10.905 1.00 95.06 167 GLY A O 1
ATOM 1273 N N . LEU A 1 168 ? -3.393 9.043 -10.422 1.00 95.06 168 LEU A N 1
ATOM 1274 C CA . LEU A 1 168 ? -3.436 8.073 -9.329 1.00 95.06 168 LEU A CA 1
ATOM 1275 C C . LEU A 1 168 ? -4.294 8.590 -8.166 1.00 95.06 168 LEU A C 1
ATOM 1277 O O . LEU A 1 168 ? -5.242 7.918 -7.762 1.00 95.06 168 LEU A O 1
ATOM 1281 N N . LEU A 1 169 ? -3.988 9.789 -7.663 1.00 94.25 169 LEU A N 1
ATOM 1282 C CA . LEU A 1 169 ? -4.706 10.408 -6.543 1.00 94.25 169 LEU A CA 1
ATOM 1283 C C . LEU A 1 169 ? -6.016 11.068 -6.979 1.00 94.25 169 LEU A C 1
ATOM 1285 O O . LEU A 1 169 ? -6.968 11.092 -6.204 1.00 94.25 169 LEU A O 1
ATOM 1289 N N . GLU A 1 170 ? -6.081 11.587 -8.206 1.00 94.88 170 GLU A N 1
ATOM 1290 C CA . GLU A 1 170 ? -7.265 12.298 -8.700 1.00 94.88 170 GLU A CA 1
ATOM 1291 C C . GLU A 1 170 ? -8.396 11.357 -9.133 1.00 94.88 170 GLU A C 1
ATOM 1293 O O . GLU A 1 170 ? -9.566 11.723 -9.038 1.00 94.88 170 GLU A O 1
ATOM 1298 N N . GLN A 1 171 ? -8.063 10.162 -9.633 1.00 95.81 171 GLN A N 1
ATOM 1299 C CA . GLN A 1 171 ? -9.036 9.290 -10.299 1.00 95.81 171 GLN A CA 1
ATOM 1300 C C . GLN A 1 171 ? -8.949 7.841 -9.825 1.00 95.81 171 GLN A C 1
ATOM 1302 O O . GLN A 1 171 ? -9.950 7.277 -9.390 1.00 95.81 171 GLN A O 1
ATOM 1307 N N . THR A 1 172 ? -7.765 7.227 -9.887 1.00 96.06 172 THR A N 1
ATOM 1308 C CA . THR A 1 172 ? -7.631 5.775 -9.687 1.00 96.06 172 THR A CA 1
ATOM 1309 C C . THR A 1 172 ? -7.929 5.346 -8.251 1.00 96.06 172 THR A C 1
ATOM 1311 O O . THR A 1 172 ? -8.792 4.495 -8.046 1.00 96.06 172 THR A O 1
ATOM 1314 N N . LEU A 1 173 ? -7.258 5.936 -7.258 1.00 95.44 173 LEU A N 1
ATOM 1315 C CA . LEU A 1 173 ? -7.498 5.601 -5.852 1.00 95.44 173 LEU A CA 1
ATOM 1316 C C . LEU A 1 173 ? -8.922 5.964 -5.400 1.00 95.44 173 LEU A C 1
ATOM 1318 O O . LEU A 1 173 ? -9.569 5.098 -4.807 1.00 95.44 173 LEU A O 1
ATOM 1322 N N . PRO A 1 174 ? -9.464 7.162 -5.713 1.00 96.94 174 PRO A N 1
ATOM 1323 C CA . PRO A 1 174 ? -10.863 7.468 -5.428 1.00 96.94 174 PRO A CA 1
ATOM 1324 C C . PRO A 1 174 ? -11.846 6.451 -6.018 1.00 96.94 174 PRO A C 1
ATOM 1326 O O . PRO A 1 174 ? -12.762 6.037 -5.314 1.00 96.94 174 PRO A O 1
ATOM 1329 N N . ALA A 1 175 ? -11.643 6.003 -7.262 1.00 97.12 175 ALA A N 1
ATOM 1330 C CA . ALA A 1 175 ? -12.520 5.017 -7.892 1.00 97.12 175 ALA A CA 1
ATOM 1331 C C . ALA A 1 175 ? -12.516 3.674 -7.142 1.00 97.12 175 ALA A C 1
ATOM 1333 O O . ALA A 1 175 ? -13.582 3.144 -6.832 1.00 97.12 175 ALA A O 1
ATOM 1334 N N . TYR A 1 176 ? -11.340 3.157 -6.762 1.00 96.62 176 TYR A N 1
ATOM 1335 C CA . TYR A 1 176 ? -11.259 1.931 -5.956 1.00 96.62 176 TYR A CA 1
ATOM 1336 C C . TYR A 1 176 ? -11.943 2.079 -4.590 1.00 96.62 176 TYR A C 1
ATOM 1338 O O . TYR A 1 176 ? -12.603 1.151 -4.123 1.00 96.62 176 TYR A O 1
ATOM 1346 N N . MET A 1 177 ? -11.816 3.246 -3.951 1.00 96.12 177 MET A N 1
ATOM 1347 C CA . MET A 1 177 ? -12.476 3.535 -2.674 1.00 96.12 177 MET A CA 1
ATOM 1348 C C . MET A 1 177 ? -14.002 3.602 -2.813 1.00 96.12 177 MET A C 1
ATOM 1350 O O . MET A 1 177 ? -14.718 3.066 -1.969 1.00 96.12 177 MET A O 1
ATOM 1354 N N . GLU A 1 178 ? -14.509 4.220 -3.879 1.00 95.75 178 GLU A N 1
ATOM 1355 C CA . GLU A 1 178 ? -15.945 4.279 -4.167 1.00 95.75 178 GLU A CA 1
ATOM 1356 C C . GLU A 1 178 ? -16.524 2.893 -4.466 1.00 95.75 178 GLU A C 1
ATOM 1358 O O . GLU A 1 178 ? -17.607 2.558 -3.985 1.00 95.75 178 GLU A O 1
ATOM 1363 N N . ASP A 1 179 ? -15.808 2.063 -5.222 1.00 94.56 179 ASP A N 1
ATOM 1364 C CA . ASP A 1 179 ? -16.248 0.702 -5.529 1.00 94.56 179 ASP A CA 1
ATOM 1365 C C . ASP A 1 179 ? -16.239 -0.195 -4.287 1.00 94.56 179 ASP A C 1
ATOM 1367 O O . ASP A 1 179 ? -17.191 -0.951 -4.066 1.00 94.56 179 ASP A O 1
ATOM 1371 N N . TYR A 1 180 ? -15.231 -0.047 -3.420 1.00 93.62 180 TYR A N 1
ATOM 1372 C CA . TYR A 1 180 ? -15.246 -0.660 -2.094 1.00 93.62 180 TYR A CA 1
ATOM 1373 C C . TYR A 1 180 ? -16.475 -0.217 -1.289 1.00 93.62 180 TYR A C 1
ATOM 1375 O O . TYR A 1 180 ? -17.185 -1.066 -0.751 1.00 93.62 180 TYR A O 1
ATOM 1383 N N . ALA A 1 181 ? -16.756 1.089 -1.226 1.00 93.75 181 ALA A N 1
ATOM 1384 C CA . ALA A 1 181 ? -17.867 1.625 -0.443 1.00 93.75 181 ALA A CA 1
ATOM 1385 C C . ALA A 1 181 ? -19.223 1.081 -0.918 1.00 93.75 181 ALA A C 1
ATOM 1387 O O . ALA A 1 181 ? -20.011 0.593 -0.106 1.00 93.75 181 ALA A O 1
ATOM 1388 N N . LYS A 1 182 ? -19.463 1.067 -2.237 1.00 91.94 182 LYS A N 1
ATOM 1389 C CA . LYS A 1 182 ? -20.667 0.464 -2.839 1.00 91.94 182 LYS A CA 1
ATOM 1390 C C . LYS A 1 182 ? -20.797 -1.011 -2.458 1.00 91.94 182 LYS A C 1
ATOM 1392 O O . LYS A 1 182 ? -21.865 -1.464 -2.055 1.00 91.94 182 LYS A O 1
ATOM 1397 N N . ALA A 1 183 ? -19.708 -1.773 -2.566 1.00 86.00 183 ALA A N 1
ATOM 1398 C CA . ALA A 1 183 ? -19.720 -3.201 -2.271 1.00 86.00 183 ALA A CA 1
ATOM 1399 C C . ALA A 1 183 ? -19.880 -3.510 -0.772 1.00 86.00 183 ALA A C 1
ATOM 1401 O O . ALA A 1 183 ? -20.484 -4.525 -0.426 1.00 86.00 183 ALA A O 1
ATOM 1402 N N . ALA A 1 184 ? -19.350 -2.663 0.112 1.00 82.38 184 ALA A N 1
ATOM 1403 C CA . ALA A 1 184 ? -19.475 -2.801 1.560 1.00 82.38 184 ALA A CA 1
ATOM 1404 C C . ALA A 1 184 ? -20.898 -2.484 2.046 1.00 82.38 184 ALA A C 1
ATOM 1406 O O . ALA A 1 184 ? -21.429 -3.215 2.882 1.00 82.38 184 ALA A O 1
ATOM 1407 N N . GLN A 1 185 ? -21.549 -1.467 1.474 1.00 76.75 185 GLN A N 1
ATOM 1408 C CA . GLN A 1 185 ? -22.951 -1.143 1.766 1.00 76.75 185 GLN A CA 1
ATOM 1409 C C . GLN A 1 185 ? -23.904 -2.296 1.4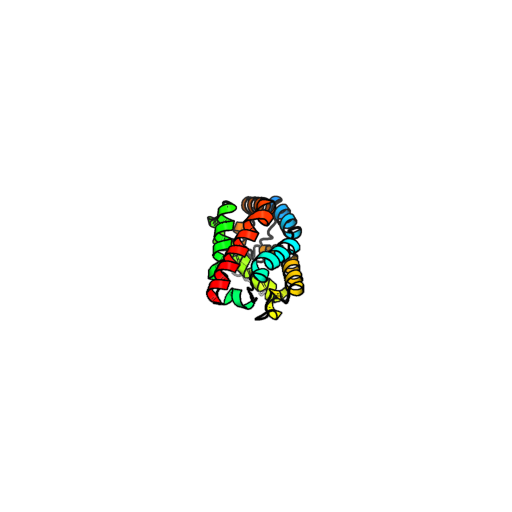24 1.00 76.75 185 GLN A C 1
ATOM 1411 O O . GLN A 1 185 ? -24.806 -2.592 2.200 1.00 76.75 185 GLN A O 1
ATOM 1416 N N . LEU A 1 186 ? -23.674 -2.997 0.308 1.00 62.00 186 LEU A N 1
ATOM 1417 C CA . LEU A 1 186 ? -24.492 -4.147 -0.109 1.00 62.00 186 LEU A CA 1
ATOM 1418 C C . LEU A 1 186 ? -24.406 -5.355 0.839 1.00 62.00 186 LEU A C 1
ATOM 1420 O O . LEU A 1 186 ? -25.242 -6.246 0.756 1.00 62.00 186 LEU A O 1
ATOM 1424 N N . VAL A 1 187 ? -23.390 -5.416 1.705 1.00 59.12 187 VAL A N 1
ATOM 1425 C CA . VAL A 1 187 ? -23.214 -6.492 2.699 1.00 59.12 187 VAL A CA 1
ATOM 1426 C C . VAL A 1 187 ? -23.796 -6.100 4.065 1.00 59.12 187 VAL A C 1
ATOM 1428 O O . VAL A 1 187 ? -24.014 -6.963 4.910 1.00 59.12 187 VAL A O 1
ATOM 1431 N N . GLN A 1 188 ? -24.031 -4.805 4.294 1.00 50.62 188 GLN A N 1
ATOM 1432 C CA . GLN A 1 188 ? -24.551 -4.259 5.553 1.00 50.62 188 GLN A CA 1
ATOM 1433 C C . GLN A 1 188 ? -26.061 -3.959 5.518 1.00 50.62 188 GLN A C 1
ATOM 1435 O O . GLN A 1 188 ? -26.622 -3.629 6.564 1.00 50.62 188 GLN A O 1
ATOM 1440 N N . ALA A 1 189 ? -26.692 -4.055 4.343 1.00 45.16 189 ALA A N 1
ATOM 1441 C CA . ALA A 1 189 ? -28.138 -3.952 4.126 1.00 45.16 189 ALA A CA 1
ATOM 1442 C C . ALA A 1 189 ? -28.814 -5.328 4.215 1.00 45.16 189 ALA A C 1
ATOM 1444 O O . ALA A 1 189 ? -29.944 -5.380 4.749 1.00 45.16 189 ALA A O 1
#